Protein AF-A0A948KSV1-F1 (afdb_monomer_lite)

Radius of gyration: 18.58 Å; chains: 1; bounding box: 48×41×48 Å

Sequence (228 aa):
MTFNTKDLIVTFNWDPLLPQAYRRWRHLGHVLPQIAFLHGNVDVSVNMEARQVRFTSDLGPGDGAFQPSRLLYPVAKKDYNSDPFTKGQWDMSLDYMRHSYYVTVYGYSAPRTDVEARQLLLDAWQNNTTRSLAEFDVVDIAPKAAVEASWAEFIVSTHGSVWDSFEHNILKQNPRRSCEAFAFATLQQTPWDEDPFPAAATLDDLDSWIRPLLAEEASGNLAGDPHH

Foldseek 3Di:
DLAAALDEAEDCDQECPVVVVVVVVVVVVDGDYHYFHLQFHQQWWAQVVVRDIDGVVPDDPVPVSTDGDHGFDLDQDTDQPPDPRSVVSLVVLLVCLQAAQEEEAEADQLDPSPVVSSVSSLVSNVNRPNNVRGAYEYADLPDPVSSCVSCVSNGDDPRYYYHPDPCPQQCQFQGNCSSVQSCCVRVVVHHAGGDGQDPDPDPVSNVVSCVQVRVCVVVVHDHSDSPD

pLDDT: mean 88.73, std 8.41, range [56.94, 97.56]

Secondary structure (DSSP, 8-state):
----TT-EEEE---SSHHHHHHHHHHHTT----EEEETT--TTEEEETTTTEEEEGGG--TT-TT-EEPPP----SS--TTSSHHHHHHHHHHHHHHTT-SEEEEES----TT-HHHHHHHHHHHHT-TTTTT-EEEEE-SS-HHHHHHHHTTT-BTTBEEEESSGGGSHHHHSTTTHHHHHHHHHHSS-PPPP-PPP--SSHHHHHHHHHHHHHHHHTT---S-TT-

Structure (mmCIF, N/CA/C/O backbone):
data_AF-A0A948KSV1-F1
#
_entry.id   AF-A0A948KSV1-F1
#
loop_
_atom_site.group_PDB
_atom_site.id
_atom_site.type_symbol
_atom_site.label_atom_id
_atom_site.label_alt_id
_atom_site.label_comp_id
_atom_site.label_asym_id
_atom_site.label_entity_id
_atom_site.label_seq_id
_atom_site.pdbx_PDB_ins_code
_atom_site.Cartn_x
_atom_site.Cartn_y
_atom_site.Cartn_z
_atom_site.occupancy
_atom_site.B_iso_or_equiv
_atom_site.auth_seq_id
_atom_site.auth_comp_id
_atom_site.auth_asym_id
_atom_site.auth_atom_id
_atom_site.pdbx_PDB_model_num
ATOM 1 N N . MET A 1 1 ? 6.407 9.516 2.982 1.00 59.06 1 MET A N 1
ATOM 2 C CA . MET A 1 1 ? 5.544 8.354 2.707 1.00 59.06 1 MET A CA 1
ATOM 3 C C . MET A 1 1 ? 5.351 7.694 4.049 1.00 59.06 1 MET A C 1
ATOM 5 O O . MET A 1 1 ? 6.339 7.454 4.730 1.00 59.06 1 MET A O 1
ATOM 9 N N . THR A 1 2 ? 4.114 7.522 4.486 1.00 67.75 2 THR A N 1
ATOM 10 C CA . THR A 1 2 ? 3.765 7.238 5.889 1.00 67.75 2 THR A CA 1
ATOM 11 C C . THR A 1 2 ? 3.594 5.756 6.162 1.00 67.75 2 THR A C 1
ATOM 13 O O . THR A 1 2 ? 2.682 5.339 6.856 1.00 67.75 2 THR A O 1
ATOM 16 N N . PHE A 1 3 ? 4.474 4.971 5.564 1.00 83.88 3 PHE A N 1
ATOM 17 C CA . PHE A 1 3 ? 4.547 3.526 5.684 1.00 83.88 3 PHE A CA 1
ATOM 18 C C . PHE A 1 3 ? 6.027 3.154 5.742 1.00 83.88 3 PHE A C 1
ATOM 20 O O . PHE A 1 3 ? 6.870 3.908 5.238 1.00 83.88 3 PHE A O 1
ATOM 27 N N . ASN A 1 4 ? 6.350 2.016 6.334 1.00 83.31 4 ASN A N 1
ATOM 28 C CA . ASN A 1 4 ? 7.716 1.524 6.484 1.00 83.31 4 ASN A CA 1
ATOM 29 C C . ASN A 1 4 ? 7.878 0.138 5.827 1.00 83.31 4 ASN A C 1
ATOM 31 O O . ASN A 1 4 ? 7.006 -0.329 5.101 1.00 83.31 4 ASN A O 1
ATOM 35 N N . THR A 1 5 ? 9.021 -0.516 6.031 1.00 87.69 5 THR A N 1
ATOM 36 C CA . THR A 1 5 ? 9.400 -1.749 5.315 1.00 87.69 5 THR A CA 1
ATOM 37 C C . THR A 1 5 ? 8.547 -2.978 5.620 1.00 87.69 5 THR A C 1
ATOM 39 O O . THR A 1 5 ? 8.579 -3.919 4.824 1.00 87.69 5 THR A O 1
ATOM 42 N N . LYS A 1 6 ? 7.800 -3.005 6.733 1.00 89.75 6 LYS A N 1
ATOM 43 C CA . LYS A 1 6 ? 6.842 -4.093 7.018 1.00 89.75 6 LYS A CA 1
ATOM 44 C C . LYS A 1 6 ? 5.507 -3.905 6.294 1.00 89.75 6 LYS A C 1
ATOM 46 O O . LYS A 1 6 ? 4.704 -4.829 6.300 1.00 89.75 6 LYS A O 1
ATOM 51 N N . ASP A 1 7 ? 5.274 -2.751 5.673 1.00 93.44 7 ASP A N 1
ATOM 52 C CA . ASP A 1 7 ? 4.021 -2.443 4.995 1.00 93.44 7 ASP A CA 1
ATOM 53 C C . ASP A 1 7 ? 4.116 -2.732 3.488 1.00 93.44 7 ASP A C 1
ATOM 55 O O . ASP A 1 7 ? 5.184 -2.643 2.867 1.00 93.44 7 ASP A O 1
ATOM 59 N N . LEU A 1 8 ? 2.966 -3.037 2.883 1.00 96.25 8 LEU A N 1
ATOM 60 C CA . LEU A 1 8 ? 2.813 -3.218 1.443 1.00 96.25 8 LEU A CA 1
ATOM 61 C C . LEU A 1 8 ? 1.697 -2.320 0.917 1.00 96.25 8 LEU A C 1
ATOM 63 O O . LEU A 1 8 ? 0.571 -2.363 1.405 1.00 96.25 8 LEU A O 1
ATOM 67 N N . ILE A 1 9 ? 1.993 -1.568 -0.142 1.00 96.25 9 ILE A N 1
ATOM 68 C CA . ILE A 1 9 ? 0.974 -0.882 -0.935 1.00 96.25 9 ILE A CA 1
ATOM 69 C C . ILE A 1 9 ? 0.681 -1.716 -2.170 1.00 96.25 9 ILE A C 1
ATOM 71 O O . ILE A 1 9 ? 1.565 -1.986 -2.979 1.00 96.25 9 ILE A O 1
ATOM 75 N N . VAL A 1 10 ? -0.578 -2.089 -2.344 1.00 95.81 10 VAL A N 1
ATOM 76 C CA . VAL A 1 10 ? -1.043 -2.839 -3.508 1.00 95.81 10 VAL A CA 1
ATOM 77 C C . VAL A 1 10 ? -1.848 -1.905 -4.396 1.00 95.81 10 VAL A C 1
ATOM 79 O O . VAL A 1 10 ? -2.764 -1.236 -3.922 1.00 95.81 10 VAL A O 1
ATOM 82 N N . THR A 1 11 ? -1.516 -1.842 -5.684 1.00 94.88 11 THR A N 1
ATOM 83 C CA . THR A 1 11 ? -2.224 -0.983 -6.633 1.00 94.88 11 THR A CA 1
ATOM 84 C C . THR A 1 11 ? -2.639 -1.726 -7.895 1.00 94.88 11 THR A C 1
ATOM 86 O O . THR A 1 11 ? -1.880 -2.499 -8.485 1.00 94.88 11 THR A O 1
ATOM 89 N N . PHE A 1 12 ? -3.865 -1.444 -8.328 1.00 91.62 12 PHE A N 1
ATOM 90 C CA . PHE A 1 12 ? -4.386 -1.812 -9.642 1.00 91.62 12 PHE A CA 1
ATOM 91 C C . PHE A 1 12 ? -4.157 -0.707 -10.686 1.00 91.62 12 PHE A C 1
ATOM 93 O O . PHE A 1 12 ? -4.475 -0.903 -11.862 1.00 91.62 12 PHE A O 1
ATOM 100 N N . ASN A 1 13 ? -3.623 0.446 -10.271 1.00 92.12 13 ASN A N 1
ATOM 101 C CA . ASN A 1 13 ? -3.406 1.588 -11.142 1.00 92.12 13 ASN A CA 1
ATOM 102 C C . ASN A 1 13 ? -2.111 1.434 -11.943 1.00 92.12 13 ASN A C 1
ATOM 104 O O . ASN A 1 13 ? -1.009 1.303 -11.409 1.00 92.12 13 ASN A O 1
ATOM 108 N N . TRP A 1 14 ? -2.275 1.523 -13.255 1.00 93.06 14 TRP A N 1
ATOM 109 C CA . TRP A 1 14 ? -1.208 1.586 -14.240 1.00 93.06 14 TRP A CA 1
ATOM 110 C C . TRP A 1 14 ? -0.483 2.938 -14.318 1.00 93.06 14 TRP A C 1
ATOM 112 O O . TRP A 1 14 ? 0.629 2.976 -14.839 1.00 93.06 14 TRP A O 1
ATOM 122 N N . ASP A 1 15 ? -1.080 4.034 -13.837 1.00 94.94 15 ASP A N 1
ATOM 123 C CA . ASP A 1 15 ? -0.507 5.383 -13.931 1.00 94.94 15 ASP A CA 1
ATOM 124 C C . ASP A 1 15 ? 0.735 5.571 -13.029 1.00 94.94 15 ASP A C 1
ATOM 126 O O . ASP A 1 15 ? 0.919 4.842 -12.051 1.00 94.94 15 ASP A O 1
ATOM 130 N N . PRO A 1 16 ? 1.614 6.547 -13.321 1.00 95.81 16 PRO A N 1
ATOM 131 C CA . PRO A 1 16 ? 2.899 6.662 -12.642 1.00 95.81 16 PRO A CA 1
ATOM 132 C C . PRO A 1 16 ? 2.844 7.484 -11.344 1.00 95.81 16 PRO A C 1
ATOM 134 O O . PRO A 1 16 ? 3.899 7.781 -10.785 1.00 95.81 16 PRO A O 1
ATOM 137 N N . LEU A 1 17 ? 1.669 7.882 -10.838 1.00 96.00 17 LEU A N 1
ATOM 138 C CA . LEU A 1 17 ? 1.589 8.807 -9.698 1.00 96.00 17 LEU A CA 1
ATOM 139 C C . LEU A 1 17 ? 2.198 8.211 -8.423 1.00 96.00 17 LEU A C 1
ATOM 141 O O . LEU A 1 17 ? 2.961 8.888 -7.728 1.00 96.00 17 LEU A O 1
ATOM 145 N N . LEU A 1 18 ? 1.913 6.936 -8.139 1.00 95.44 18 LEU A N 1
ATOM 146 C CA . LEU A 1 18 ? 2.492 6.232 -6.993 1.00 95.44 18 LEU A CA 1
ATOM 147 C C . LEU A 1 18 ? 4.018 6.043 -7.139 1.00 95.44 18 LEU A C 1
ATOM 149 O O . LEU A 1 18 ? 4.728 6.448 -6.215 1.00 95.44 18 LEU A O 1
ATOM 153 N N . PRO A 1 19 ? 4.560 5.530 -8.267 1.00 95.75 19 PRO A N 1
ATOM 154 C CA . PRO A 1 19 ? 6.004 5.527 -8.525 1.00 95.75 19 PRO A CA 1
ATOM 155 C C . PRO A 1 19 ? 6.666 6.896 -8.349 1.00 95.75 19 PRO A C 1
ATOM 157 O O . PRO A 1 19 ? 7.679 7.016 -7.664 1.00 95.75 19 PRO A O 1
ATOM 160 N N . GLN A 1 20 ? 6.077 7.962 -8.895 1.00 95.00 20 GLN A N 1
ATOM 161 C CA . GLN A 1 20 ? 6.624 9.316 -8.781 1.00 95.00 20 GLN A CA 1
ATOM 162 C C . GLN A 1 20 ? 6.628 9.820 -7.335 1.00 95.00 20 GLN A C 1
ATOM 164 O O . GLN A 1 20 ? 7.601 10.435 -6.892 1.00 95.00 20 GLN A O 1
ATOM 169 N N . ALA A 1 21 ? 5.560 9.571 -6.573 1.00 92.88 21 ALA A N 1
ATOM 170 C CA . ALA A 1 21 ? 5.527 9.875 -5.147 1.00 92.88 21 ALA A CA 1
ATOM 171 C C . ALA A 1 21 ? 6.609 9.089 -4.395 1.00 92.88 21 ALA A C 1
ATOM 173 O O . ALA A 1 21 ? 7.400 9.689 -3.668 1.00 92.88 21 ALA A O 1
ATOM 174 N N . TYR A 1 22 ? 6.699 7.782 -4.629 1.00 94.00 22 TYR A N 1
ATOM 175 C CA . TYR A 1 22 ? 7.701 6.914 -4.019 1.00 94.00 22 TYR A CA 1
ATOM 176 C C . TYR A 1 22 ? 9.127 7.402 -4.296 1.00 94.00 22 TYR A C 1
ATOM 178 O O . TYR A 1 22 ? 9.926 7.538 -3.373 1.00 94.00 22 TYR A O 1
ATOM 186 N N . ARG A 1 23 ? 9.444 7.741 -5.552 1.00 92.62 23 ARG A N 1
ATOM 187 C CA . ARG A 1 23 ? 10.765 8.250 -5.950 1.00 92.62 23 ARG A CA 1
ATOM 188 C C . ARG A 1 23 ? 11.130 9.537 -5.222 1.00 92.62 23 ARG A C 1
ATOM 190 O O . ARG A 1 23 ? 12.238 9.620 -4.699 1.00 92.62 23 ARG A O 1
ATOM 197 N N . ARG A 1 24 ? 10.208 10.506 -5.133 1.00 91.12 24 ARG A N 1
ATOM 198 C CA . ARG A 1 24 ? 10.431 11.763 -4.389 1.00 91.12 24 ARG A CA 1
ATOM 199 C C . ARG A 1 24 ? 10.841 11.491 -2.945 1.00 91.12 24 ARG A C 1
ATOM 201 O O . ARG A 1 24 ? 11.842 12.027 -2.487 1.00 91.12 24 ARG A O 1
ATOM 208 N N . TRP A 1 25 ? 10.122 10.601 -2.265 1.00 90.94 25 TRP A N 1
ATOM 209 C CA . TRP A 1 25 ? 10.449 10.215 -0.893 1.00 90.94 25 TRP A CA 1
ATOM 210 C C . TRP A 1 25 ? 11.749 9.404 -0.796 1.00 90.94 25 TRP A C 1
ATOM 212 O O . TRP A 1 25 ? 12.532 9.610 0.126 1.00 90.94 25 TRP A O 1
ATOM 222 N N . ARG A 1 26 ? 12.044 8.536 -1.768 1.00 90.19 26 ARG A N 1
ATOM 223 C CA . ARG A 1 26 ? 13.289 7.750 -1.795 1.00 90.19 26 ARG A CA 1
ATOM 224 C C . ARG A 1 26 ? 14.521 8.648 -1.912 1.00 90.19 26 ARG A C 1
ATOM 226 O O . ARG A 1 26 ? 15.535 8.371 -1.281 1.00 90.19 26 ARG A O 1
ATOM 233 N N . HIS A 1 27 ? 14.442 9.727 -2.692 1.00 88.69 27 HIS A N 1
ATOM 234 C CA . HIS A 1 27 ? 15.543 10.685 -2.847 1.00 88.69 27 HIS A CA 1
ATOM 235 C C . HIS A 1 27 ? 15.901 11.429 -1.554 1.00 88.69 27 HIS A C 1
ATOM 237 O O . HIS A 1 27 ? 17.041 11.860 -1.411 1.00 88.69 27 HIS A O 1
ATOM 243 N N . LEU A 1 28 ? 14.970 11.529 -0.606 1.00 87.81 28 LEU A N 1
ATOM 244 C CA . LEU A 1 28 ? 15.202 12.121 0.714 1.00 87.81 28 LEU A CA 1
ATOM 245 C C . LEU A 1 28 ? 15.795 11.118 1.730 1.00 87.81 28 LEU A C 1
ATOM 247 O O . LEU A 1 28 ? 16.012 11.473 2.886 1.00 87.81 28 LEU A O 1
ATOM 251 N N . GLY A 1 29 ? 16.082 9.877 1.310 1.00 85.00 29 GLY A N 1
ATOM 252 C CA . GLY A 1 29 ? 16.726 8.853 2.144 1.00 85.00 29 GLY A CA 1
ATOM 253 C C . GLY A 1 29 ? 15.777 8.084 3.067 1.00 85.00 29 GLY A C 1
ATOM 254 O O . GLY A 1 29 ? 16.232 7.438 4.007 1.00 85.00 29 GLY A O 1
ATOM 255 N N . HIS A 1 30 ? 14.467 8.149 2.816 1.00 85.00 30 HIS A N 1
ATOM 256 C CA . HIS A 1 30 ? 13.463 7.497 3.658 1.00 85.00 30 HIS A CA 1
ATOM 257 C C . HIS A 1 30 ? 13.426 5.981 3.496 1.00 85.00 30 HIS A C 1
ATOM 259 O O . HIS A 1 30 ? 13.611 5.446 2.401 1.00 85.00 30 HIS A O 1
ATOM 265 N N . VAL A 1 31 ? 13.079 5.301 4.589 1.00 85.75 31 VAL A N 1
ATOM 266 C CA . VAL A 1 31 ? 12.694 3.888 4.583 1.00 85.75 31 VAL A CA 1
ATOM 267 C C . VAL A 1 31 ? 11.228 3.788 4.160 1.00 85.75 31 VAL A C 1
ATOM 269 O O . VAL A 1 31 ? 10.345 4.336 4.827 1.00 85.75 31 VAL A O 1
ATOM 272 N N . LEU A 1 32 ? 10.985 3.108 3.041 1.00 91.00 32 LEU A N 1
ATOM 273 C CA . LEU A 1 32 ? 9.707 3.079 2.329 1.00 91.00 32 LEU A CA 1
ATOM 274 C C . LEU A 1 32 ? 9.091 1.669 2.309 1.00 91.00 32 LEU A C 1
ATOM 276 O O . LEU A 1 32 ? 9.828 0.691 2.462 1.00 91.00 32 LEU A O 1
ATOM 280 N N . PRO A 1 33 ? 7.765 1.558 2.108 1.00 93.56 33 PRO A N 1
ATOM 281 C CA . PRO A 1 33 ? 7.087 0.274 1.976 1.00 93.56 33 PRO A CA 1
ATOM 282 C C . PRO A 1 33 ? 7.442 -0.444 0.682 1.00 93.56 33 PRO A C 1
ATOM 284 O O . PRO A 1 33 ? 7.960 0.144 -0.267 1.00 93.56 33 PRO A O 1
ATOM 287 N N . GLN A 1 34 ? 7.078 -1.718 0.609 1.00 94.44 34 GLN A N 1
ATOM 288 C CA . GLN A 1 34 ? 7.032 -2.406 -0.676 1.00 94.44 34 GLN A CA 1
ATOM 289 C C . GLN A 1 34 ? 5.817 -1.925 -1.486 1.00 94.44 34 GLN A C 1
ATOM 291 O O . GLN A 1 34 ? 4.819 -1.463 -0.926 1.00 94.44 34 GLN A O 1
ATOM 296 N N . ILE A 1 35 ? 5.887 -2.033 -2.817 1.00 96.31 35 ILE A N 1
ATOM 297 C CA . ILE A 1 35 ? 4.753 -1.751 -3.708 1.00 96.31 35 ILE A CA 1
ATOM 298 C C . ILE A 1 35 ? 4.520 -2.950 -4.628 1.00 96.31 35 ILE A C 1
ATOM 300 O O . ILE A 1 35 ? 5.457 -3.408 -5.281 1.00 96.31 35 ILE A O 1
ATOM 304 N N . ALA A 1 36 ? 3.270 -3.410 -4.712 1.00 96.62 36 ALA A N 1
ATOM 305 C CA . ALA A 1 36 ? 2.806 -4.398 -5.680 1.00 96.62 36 ALA A CA 1
ATOM 306 C C . ALA A 1 36 ? 1.983 -3.736 -6.797 1.00 96.62 36 ALA A C 1
ATOM 308 O O . ALA A 1 36 ? 0.961 -3.099 -6.529 1.00 96.62 36 ALA A O 1
ATOM 309 N N . PHE A 1 37 ? 2.380 -3.937 -8.054 1.00 95.81 37 PHE A N 1
ATOM 310 C CA . PHE A 1 37 ? 1.667 -3.446 -9.240 1.00 95.81 37 PHE A CA 1
ATOM 311 C C . PHE A 1 37 ? 0.870 -4.576 -9.904 1.00 95.81 37 PHE A C 1
ATOM 313 O O . PHE A 1 37 ? 1.343 -5.214 -10.847 1.00 95.81 37 PHE A O 1
ATOM 320 N N . LEU A 1 38 ? -0.354 -4.833 -9.433 1.00 92.75 38 LEU A N 1
ATOM 321 C CA . LEU A 1 38 ? -1.148 -6.008 -9.833 1.00 92.75 38 LEU A CA 1
ATOM 322 C C . LEU A 1 38 ? -1.546 -6.033 -11.314 1.00 92.75 38 LEU A C 1
ATOM 324 O O . LEU A 1 38 ? -1.791 -7.104 -11.869 1.00 92.75 38 LEU A O 1
ATOM 328 N N . HIS A 1 39 ? -1.598 -4.864 -11.954 1.00 91.38 39 HIS A N 1
ATOM 329 C CA . HIS A 1 39 ? -1.845 -4.712 -13.391 1.00 91.38 39 HIS A CA 1
ATOM 330 C C . HIS A 1 39 ? -0.610 -4.244 -14.175 1.00 91.38 39 HIS A C 1
ATOM 332 O O . HIS A 1 39 ? -0.743 -3.843 -15.332 1.00 91.38 39 HIS A O 1
ATOM 338 N N . GLY A 1 40 ? 0.575 -4.270 -13.563 1.00 93.25 40 GLY A N 1
ATOM 339 C CA . GLY A 1 40 ? 1.748 -3.569 -14.078 1.00 93.25 40 GLY A CA 1
ATOM 340 C C . GLY A 1 40 ? 1.633 -2.053 -13.929 1.00 93.25 40 GLY A C 1
ATOM 341 O O . GLY A 1 40 ? 0.674 -1.529 -13.356 1.00 93.25 40 GLY A O 1
ATOM 342 N N . ASN A 1 41 ? 2.645 -1.335 -14.411 1.00 96.25 41 ASN A N 1
ATOM 343 C CA . ASN A 1 41 ? 2.694 0.119 -14.310 1.00 96.25 41 ASN A CA 1
ATOM 344 C C . ASN A 1 41 ? 3.542 0.733 -15.429 1.00 96.25 41 ASN A C 1
ATOM 346 O O . ASN A 1 41 ? 4.558 0.162 -15.832 1.00 96.25 41 ASN A O 1
ATOM 350 N N . VAL A 1 42 ? 3.130 1.904 -15.921 1.00 96.38 42 VAL A N 1
ATOM 351 C CA . VAL A 1 42 ? 3.802 2.587 -17.039 1.00 96.38 42 VAL A CA 1
ATOM 352 C C . VAL A 1 42 ? 5.206 3.091 -16.700 1.00 96.38 42 VAL A C 1
ATOM 354 O O . VAL A 1 42 ? 5.987 3.331 -17.614 1.00 96.38 42 VAL A O 1
ATOM 357 N N . ASP A 1 43 ? 5.532 3.252 -15.415 1.00 97.25 43 ASP A N 1
ATOM 358 C CA . ASP A 1 43 ? 6.861 3.654 -14.940 1.00 97.25 43 ASP A CA 1
ATOM 359 C C . ASP A 1 43 ? 7.616 2.494 -14.278 1.00 97.25 43 ASP A C 1
ATOM 361 O O . ASP A 1 43 ? 8.505 2.719 -13.463 1.00 97.25 43 ASP A O 1
ATOM 365 N N . VAL A 1 44 ? 7.270 1.241 -14.586 1.00 97.31 44 VAL A N 1
ATOM 366 C CA . VAL A 1 44 ? 7.988 0.061 -14.088 1.00 97.31 44 VAL A CA 1
ATOM 367 C C . VAL A 1 44 ? 8.583 -0.717 -15.250 1.00 97.31 44 VAL A C 1
ATOM 369 O O . VAL A 1 44 ? 7.885 -1.081 -16.198 1.00 97.31 44 VAL A O 1
ATOM 372 N N . SER A 1 45 ? 9.870 -1.034 -15.128 1.00 96.94 45 SER A N 1
ATOM 373 C CA . SER A 1 45 ? 10.617 -1.881 -16.050 1.00 96.94 45 SER A CA 1
ATOM 374 C C . SER A 1 45 ? 11.248 -3.066 -15.325 1.00 96.94 45 SER A C 1
ATOM 376 O O . SER A 1 45 ? 11.656 -2.984 -14.164 1.00 96.94 45 SER A O 1
ATOM 378 N N . VAL A 1 46 ? 11.368 -4.176 -16.043 1.00 96.62 46 VAL A N 1
ATOM 379 C CA . VAL A 1 46 ? 11.804 -5.472 -15.534 1.00 96.62 46 VAL A CA 1
ATOM 380 C C . VAL A 1 46 ? 12.954 -6.011 -16.372 1.00 96.62 46 VAL A C 1
ATOM 382 O O . VAL A 1 46 ? 12.931 -5.959 -17.600 1.00 96.62 46 VAL A O 1
ATOM 385 N N . ASN A 1 47 ? 13.964 -6.552 -15.704 1.00 95.38 47 ASN A N 1
ATOM 386 C CA . ASN A 1 47 ? 14.970 -7.405 -16.316 1.00 95.38 47 ASN A CA 1
ATOM 387 C C . ASN A 1 47 ? 14.738 -8.823 -15.789 1.00 95.38 47 ASN A C 1
ATOM 389 O O . ASN A 1 47 ? 15.043 -9.124 -14.634 1.00 95.38 47 ASN A O 1
ATOM 393 N N . MET A 1 48 ? 14.158 -9.678 -16.631 1.00 91.25 48 MET A N 1
ATOM 394 C CA . MET A 1 48 ? 13.764 -11.036 -16.247 1.00 91.25 48 MET A CA 1
ATOM 395 C C . MET A 1 48 ? 14.968 -11.960 -16.024 1.00 91.25 48 MET A C 1
ATOM 397 O O . MET A 1 48 ? 14.916 -12.814 -15.142 1.00 91.25 48 MET A O 1
ATOM 401 N N . GLU A 1 49 ? 16.060 -11.768 -16.771 1.00 91.62 49 GLU A N 1
ATOM 402 C CA . GLU A 1 49 ? 17.288 -12.561 -16.625 1.00 91.62 49 GLU A CA 1
ATOM 403 C C . GLU A 1 49 ? 17.960 -12.284 -15.277 1.00 91.62 49 GLU A C 1
ATOM 405 O O . GLU A 1 49 ? 18.295 -1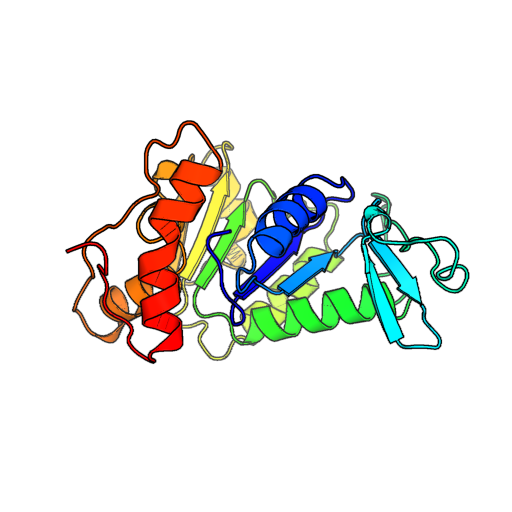3.210 -14.539 1.00 91.62 49 GLU A O 1
ATOM 410 N N . ALA A 1 50 ? 18.086 -11.004 -14.921 1.00 92.94 50 ALA A N 1
ATOM 411 C CA . ALA A 1 50 ? 18.667 -10.571 -13.652 1.00 92.94 50 ALA A CA 1
ATOM 412 C C . ALA A 1 50 ? 17.671 -10.605 -12.477 1.00 92.94 50 ALA A C 1
ATOM 414 O O . ALA A 1 50 ? 18.073 -10.378 -11.337 1.00 92.94 50 ALA A O 1
ATOM 415 N N . ARG A 1 51 ? 16.381 -10.868 -12.740 1.00 91.25 51 ARG A N 1
ATOM 416 C CA . ARG A 1 51 ? 15.270 -10.793 -11.769 1.00 91.25 51 ARG A CA 1
ATOM 417 C C . ARG A 1 51 ? 15.207 -9.448 -11.039 1.00 91.25 51 ARG A C 1
ATOM 419 O O . ARG A 1 51 ? 15.024 -9.390 -9.826 1.00 91.25 51 ARG A O 1
ATOM 426 N N . GLN A 1 52 ? 15.377 -8.361 -11.785 1.00 93.50 52 GLN A N 1
ATOM 427 C CA . GLN A 1 52 ? 15.385 -7.000 -11.251 1.00 93.50 52 GLN A CA 1
ATOM 428 C C . GLN A 1 52 ? 14.152 -6.222 -11.702 1.00 93.50 52 GLN A C 1
ATOM 430 O O . GLN A 1 52 ? 13.733 -6.313 -12.855 1.00 93.50 52 GLN A O 1
ATOM 435 N N . VAL A 1 53 ? 13.622 -5.403 -10.795 1.00 94.25 53 VAL A N 1
ATOM 436 C CA . VAL A 1 53 ? 12.541 -4.449 -11.056 1.00 94.25 53 VAL A CA 1
ATOM 437 C C . VAL A 1 53 ? 13.065 -3.054 -10.741 1.00 94.25 53 VAL A C 1
ATOM 439 O O . VAL A 1 53 ? 13.663 -2.838 -9.686 1.00 94.25 53 VAL A O 1
ATOM 442 N N . ARG A 1 54 ? 12.871 -2.108 -11.657 1.00 95.06 54 ARG A N 1
ATOM 443 C CA . ARG A 1 54 ? 13.267 -0.704 -11.489 1.00 95.06 54 ARG A CA 1
ATOM 444 C C . ARG A 1 54 ? 12.188 0.210 -12.037 1.00 95.06 54 ARG A C 1
ATOM 446 O O . ARG A 1 54 ? 11.421 -0.190 -12.910 1.00 95.06 54 ARG A O 1
ATOM 453 N N . PHE A 1 55 ? 12.161 1.452 -11.562 1.00 96.44 55 PHE A N 1
ATOM 454 C CA . PHE A 1 55 ? 11.344 2.455 -12.226 1.00 96.44 55 PHE A CA 1
ATOM 455 C C . PHE A 1 55 ? 11.957 2.811 -13.575 1.00 96.44 55 PHE A C 1
ATOM 457 O O . PHE A 1 55 ? 13.172 2.995 -13.676 1.00 96.44 55 PHE A O 1
ATOM 464 N N . THR A 1 56 ? 11.122 2.914 -14.603 1.00 96.00 56 THR A N 1
ATOM 465 C CA . THR A 1 56 ? 11.543 3.275 -15.961 1.00 96.00 56 THR A CA 1
ATOM 466 C C . THR A 1 56 ? 12.241 4.632 -15.958 1.00 96.00 56 THR A C 1
ATOM 468 O O . THR A 1 56 ? 13.281 4.810 -16.585 1.00 96.00 56 THR A O 1
ATOM 471 N N . SER A 1 57 ? 11.724 5.563 -15.165 1.00 94.44 57 SER A N 1
ATOM 472 C CA . SER A 1 57 ? 12.265 6.902 -14.956 1.00 94.44 57 SER A CA 1
ATOM 473 C C . SER A 1 57 ? 13.610 6.960 -14.215 1.00 94.44 57 SER A C 1
ATOM 475 O O . SER A 1 57 ? 14.199 8.039 -14.133 1.00 94.44 57 SER A O 1
ATOM 477 N N . ASP A 1 58 ? 14.111 5.837 -13.687 1.00 94.50 58 ASP A N 1
ATOM 478 C CA . ASP A 1 58 ? 15.462 5.715 -13.118 1.00 94.50 58 ASP A CA 1
ATOM 479 C C . ASP A 1 58 ? 16.476 5.092 -14.090 1.00 94.50 58 ASP A C 1
ATOM 481 O O . ASP A 1 58 ? 17.648 4.957 -13.730 1.00 94.50 58 ASP A O 1
ATOM 485 N N . LEU A 1 59 ? 16.045 4.634 -15.267 1.00 95.31 59 LEU A N 1
ATOM 486 C CA . LEU A 1 59 ? 16.922 3.941 -16.207 1.00 95.31 59 LEU A CA 1
ATOM 487 C C . LEU A 1 59 ? 17.816 4.925 -16.973 1.00 95.31 59 LEU A C 1
ATOM 489 O O . LEU A 1 59 ? 17.391 6.017 -17.349 1.00 95.31 59 LEU A O 1
ATOM 493 N N . GLY A 1 60 ? 19.059 4.519 -17.228 1.00 94.44 60 GLY A N 1
ATOM 494 C CA . GLY A 1 60 ? 20.046 5.280 -17.994 1.00 94.44 60 GLY A CA 1
ATOM 495 C C . GLY A 1 60 ? 20.581 4.531 -19.223 1.00 94.44 60 GLY A C 1
ATOM 496 O O . GLY A 1 60 ? 20.134 3.427 -19.532 1.00 94.44 60 GLY A O 1
ATOM 497 N N . PRO A 1 61 ? 21.593 5.088 -19.918 1.00 92.12 61 PRO A N 1
ATOM 498 C CA . PRO A 1 61 ? 22.153 4.510 -21.148 1.00 92.12 61 PRO A CA 1
ATOM 499 C C . PRO A 1 61 ? 22.683 3.066 -21.037 1.00 92.12 61 PRO A C 1
ATOM 501 O O . PRO A 1 61 ? 22.836 2.400 -22.056 1.00 92.12 61 PRO A O 1
ATOM 504 N N . GLY A 1 62 ? 22.966 2.573 -19.825 1.00 92.56 62 GLY A N 1
ATOM 505 C CA . GLY A 1 62 ? 23.433 1.202 -19.574 1.00 92.56 62 GLY A CA 1
ATOM 506 C C . GLY A 1 62 ? 22.327 0.176 -19.305 1.00 92.56 62 GLY A C 1
ATOM 507 O O . GLY A 1 62 ? 22.620 -1.008 -19.171 1.00 92.56 62 GLY A O 1
ATOM 508 N N . ASP A 1 63 ? 21.065 0.597 -19.235 1.00 95.19 63 ASP A N 1
ATOM 509 C CA . ASP A 1 63 ? 19.957 -0.232 -18.749 1.00 95.19 63 ASP A CA 1
ATOM 510 C C . ASP A 1 63 ? 19.157 -0.921 -19.873 1.00 95.19 63 ASP A C 1
ATOM 512 O O . ASP A 1 63 ? 18.001 -1.292 -19.687 1.00 95.19 63 ASP A O 1
ATOM 516 N N . GLY A 1 64 ? 19.764 -1.140 -21.046 1.00 92.75 64 GLY A N 1
ATOM 517 C CA . GLY A 1 64 ? 19.081 -1.690 -22.230 1.00 92.75 64 GLY A CA 1
ATOM 518 C C . GLY A 1 64 ? 18.485 -3.100 -22.066 1.00 92.75 64 GLY A C 1
ATOM 519 O O . GLY A 1 64 ? 17.660 -3.512 -22.877 1.00 92.75 64 GLY A O 1
ATOM 520 N N . ALA A 1 65 ? 18.871 -3.832 -21.016 1.00 95.31 65 ALA A N 1
ATOM 521 C CA . ALA A 1 65 ? 18.300 -5.137 -20.675 1.00 95.31 65 ALA A CA 1
ATOM 522 C C . ALA A 1 65 ? 16.938 -5.047 -19.953 1.00 95.31 65 ALA A C 1
ATOM 524 O O . ALA A 1 65 ? 16.241 -6.053 -19.828 1.00 95.31 65 ALA A O 1
ATOM 525 N N . PHE A 1 66 ? 16.546 -3.863 -19.470 1.00 97.56 66 PHE A N 1
ATOM 526 C CA . PHE A 1 66 ? 15.242 -3.647 -18.846 1.00 97.56 66 PHE A CA 1
ATOM 527 C C . PHE A 1 66 ? 14.171 -3.402 -19.910 1.00 97.56 66 PHE A C 1
ATOM 529 O O . PHE A 1 66 ? 14.317 -2.542 -20.775 1.00 97.56 66 PHE A O 1
ATOM 536 N N . GLN A 1 67 ? 13.063 -4.131 -19.813 1.00 96.12 67 GLN A N 1
ATOM 537 C CA . GLN A 1 67 ? 11.889 -3.970 -20.669 1.00 96.12 67 GLN A CA 1
ATOM 538 C C . GLN A 1 67 ? 10.722 -3.409 -19.850 1.00 96.12 67 GLN A C 1
ATOM 540 O O . GLN A 1 67 ? 10.622 -3.733 -18.667 1.00 96.12 67 GLN A O 1
ATOM 545 N N . PRO A 1 68 ? 9.836 -2.579 -20.424 1.00 95.56 68 PRO A N 1
ATOM 546 C CA . PRO A 1 68 ? 8.635 -2.127 -19.726 1.00 95.56 68 PRO A CA 1
ATOM 547 C C . PRO A 1 68 ? 7.817 -3.304 -19.185 1.00 95.56 68 PRO A C 1
ATOM 549 O O . PRO A 1 68 ? 7.691 -4.339 -19.845 1.00 95.56 68 PRO A O 1
ATOM 552 N N . SER A 1 69 ? 7.259 -3.150 -17.984 1.00 94.31 69 SER A N 1
ATOM 553 C CA . SER A 1 69 ? 6.366 -4.153 -17.408 1.00 94.31 69 SER A CA 1
ATOM 554 C C . SER A 1 69 ? 5.121 -4.332 -18.274 1.00 94.31 69 SER A C 1
ATOM 556 O O . SER A 1 69 ? 4.638 -3.397 -18.922 1.00 94.31 69 SER A O 1
ATOM 558 N N . ARG A 1 70 ? 4.586 -5.553 -18.297 1.00 91.50 70 ARG A N 1
ATOM 559 C CA . ARG A 1 70 ? 3.337 -5.830 -18.999 1.00 91.50 70 ARG A CA 1
ATOM 560 C C . ARG A 1 70 ? 2.182 -5.127 -18.292 1.00 91.50 70 ARG A C 1
ATOM 562 O O . ARG A 1 70 ? 2.024 -5.250 -17.083 1.00 91.50 70 ARG A O 1
ATOM 569 N N . LEU A 1 71 ? 1.335 -4.462 -19.075 1.00 91.38 71 LEU A N 1
ATOM 570 C CA . LEU A 1 71 ? 0.103 -3.852 -18.587 1.00 91.38 71 LEU A CA 1
ATOM 571 C C . LEU A 1 71 ? -1.078 -4.807 -18.787 1.00 91.38 71 LEU A C 1
ATOM 573 O O . LEU A 1 71 ? -1.330 -5.277 -19.903 1.00 91.38 71 LEU A O 1
ATOM 577 N N . LEU A 1 72 ? -1.814 -5.090 -17.713 1.00 86.44 72 LEU A N 1
ATOM 578 C CA . LEU A 1 72 ? -3.056 -5.859 -17.769 1.00 86.44 72 LEU A CA 1
ATOM 579 C C . LEU A 1 72 ? -4.241 -4.917 -17.978 1.00 86.44 72 LEU A C 1
ATOM 581 O O . LEU A 1 72 ? -4.740 -4.284 -17.050 1.00 86.44 72 LEU A O 1
ATOM 585 N N . TYR A 1 73 ? -4.707 -4.845 -19.222 1.00 78.50 73 TYR A N 1
ATOM 586 C CA . TYR A 1 73 ? -5.888 -4.068 -19.582 1.00 78.50 73 TYR A CA 1
ATOM 587 C C . TYR A 1 73 ? -7.177 -4.679 -19.003 1.00 78.50 73 TYR A C 1
ATOM 589 O O . TYR A 1 73 ? -7.236 -5.888 -18.755 1.00 78.50 73 TYR A O 1
ATOM 597 N N . PRO A 1 74 ? -8.236 -3.872 -18.807 1.00 67.56 74 PRO A N 1
ATOM 598 C CA . PRO A 1 74 ? -9.539 -4.350 -18.353 1.00 67.56 74 PRO A CA 1
ATOM 599 C C . PRO A 1 74 ? -10.227 -5.184 -19.447 1.00 67.56 74 PRO A C 1
ATOM 601 O O . PRO A 1 74 ? -11.063 -4.698 -20.202 1.00 67.56 74 PRO A O 1
ATOM 604 N N . VAL A 1 75 ? -9.852 -6.459 -19.538 1.00 68.94 75 VAL A N 1
ATOM 605 C CA . VAL A 1 75 ? -10.501 -7.488 -20.360 1.00 68.94 75 VAL A CA 1
ATOM 606 C C . VAL A 1 75 ? -11.276 -8.458 -19.465 1.00 68.94 75 VAL A C 1
ATOM 608 O O . VAL A 1 75 ? -10.968 -8.589 -18.284 1.00 68.94 75 VAL A O 1
ATOM 611 N N . ALA A 1 76 ? -12.278 -9.146 -20.022 1.00 62.47 76 ALA A N 1
ATOM 612 C CA . ALA A 1 76 ? -13.206 -9.986 -19.253 1.00 62.47 76 ALA A CA 1
ATOM 613 C C . ALA A 1 76 ? -12.546 -11.171 -18.520 1.00 62.47 76 ALA A C 1
ATOM 615 O O . ALA A 1 76 ? -13.088 -11.651 -17.530 1.00 62.47 76 ALA A O 1
ATOM 616 N N . LYS A 1 77 ? -11.395 -11.653 -19.003 1.00 70.62 77 LYS A N 1
ATOM 617 C CA . LYS A 1 77 ? -10.596 -12.689 -18.343 1.00 70.62 77 LYS A CA 1
ATOM 618 C C . LYS A 1 77 ? -9.134 -12.269 -18.363 1.00 70.62 77 LYS A C 1
ATOM 620 O O . LYS A 1 77 ? -8.540 -12.170 -19.438 1.00 70.62 77 LYS A O 1
ATOM 625 N N . LYS A 1 78 ? -8.582 -11.989 -17.189 1.00 74.12 78 LYS A N 1
ATOM 626 C CA . LYS A 1 78 ? -7.177 -11.620 -17.010 1.00 74.12 78 LYS A CA 1
ATOM 627 C C . LYS A 1 78 ? -6.399 -12.867 -16.613 1.00 74.12 78 LYS A C 1
ATOM 629 O O . LYS A 1 78 ? -6.916 -13.709 -15.901 1.00 74.12 78 LYS A O 1
ATOM 634 N N . ASP A 1 79 ? -5.174 -12.992 -17.106 1.00 79.38 79 ASP A N 1
ATOM 635 C CA . ASP A 1 79 ? -4.272 -14.070 -16.702 1.00 79.38 79 ASP A CA 1
ATOM 636 C C . ASP A 1 79 ? -3.137 -13.476 -15.865 1.00 79.38 79 ASP A C 1
ATOM 638 O O . ASP A 1 79 ? -2.162 -12.934 -16.399 1.00 79.38 79 ASP A O 1
ATOM 642 N N . TYR A 1 80 ? -3.283 -13.556 -14.543 1.00 81.00 80 TYR A N 1
ATOM 643 C CA . TYR A 1 80 ? -2.300 -13.050 -13.578 1.00 81.00 80 TYR A CA 1
ATOM 644 C C . TYR A 1 80 ? -1.037 -13.910 -13.482 1.00 81.00 80 TYR A C 1
ATOM 646 O O . TYR A 1 80 ? -0.043 -13.482 -12.903 1.00 81.00 80 TYR A O 1
ATOM 654 N N . ASN A 1 81 ? -1.048 -15.105 -14.073 1.00 81.69 81 ASN A N 1
ATOM 655 C CA . ASN A 1 81 ? 0.102 -16.006 -14.116 1.00 81.69 81 ASN A CA 1
ATOM 656 C C . ASN A 1 81 ? 0.864 -15.909 -15.443 1.00 81.69 81 ASN A C 1
ATOM 658 O O . ASN A 1 81 ? 1.810 -16.662 -15.672 1.00 81.69 81 ASN A O 1
ATOM 662 N N . SER A 1 82 ? 0.448 -14.993 -16.319 1.00 77.44 82 SER A N 1
ATOM 663 C CA . SER A 1 82 ? 0.924 -14.939 -17.697 1.00 77.44 82 SER A CA 1
ATOM 664 C C . SER A 1 82 ? 2.376 -14.488 -17.857 1.00 77.44 82 SER A C 1
ATOM 666 O O . SER A 1 82 ? 2.975 -14.767 -18.896 1.00 77.44 82 SER A O 1
ATOM 668 N N . ASP A 1 83 ? 2.958 -13.819 -16.860 1.00 87.94 83 ASP A N 1
ATOM 669 C CA . ASP A 1 83 ? 4.391 -13.548 -16.820 1.00 87.94 83 ASP A CA 1
ATOM 670 C C . ASP A 1 83 ? 4.957 -13.569 -15.387 1.00 87.94 83 ASP A C 1
ATOM 672 O O . ASP A 1 83 ? 4.218 -13.356 -14.418 1.00 87.94 83 ASP A O 1
ATOM 676 N N . PRO A 1 84 ? 6.272 -13.836 -15.229 1.00 91.44 84 PRO A N 1
ATOM 677 C CA . PRO A 1 84 ? 6.891 -13.979 -13.913 1.00 91.44 84 PRO A CA 1
ATOM 678 C C . PRO A 1 84 ? 6.817 -12.726 -13.037 1.00 91.44 84 PRO A C 1
ATOM 680 O O . PRO A 1 84 ? 6.777 -12.853 -11.814 1.00 91.44 84 PRO A O 1
ATOM 683 N N . PHE A 1 85 ? 6.809 -11.529 -13.634 1.00 93.12 85 PHE A N 1
ATOM 684 C CA . PHE A 1 85 ? 6.738 -10.287 -12.873 1.00 93.12 85 PHE A CA 1
ATOM 685 C C . PHE A 1 85 ? 5.346 -10.130 -12.277 1.00 93.12 85 PHE A C 1
ATOM 687 O O . PHE A 1 85 ? 5.234 -10.031 -11.056 1.00 93.12 85 PHE A O 1
ATOM 694 N N . THR A 1 86 ? 4.297 -10.180 -13.103 1.00 92.12 86 THR A N 1
ATOM 695 C CA . THR A 1 86 ? 2.908 -10.094 -12.634 1.00 92.12 86 THR A CA 1
ATOM 696 C C . THR A 1 86 ? 2.618 -11.169 -11.598 1.00 92.12 86 THR A C 1
ATOM 698 O O . THR A 1 86 ? 2.104 -10.844 -10.528 1.00 92.12 86 THR A O 1
ATOM 701 N N . LYS A 1 87 ? 3.032 -12.417 -11.848 1.00 93.12 87 LYS A N 1
ATOM 702 C CA . LYS A 1 87 ? 2.877 -13.493 -10.867 1.00 93.12 87 LYS A CA 1
ATOM 703 C C . LYS A 1 87 ? 3.551 -13.143 -9.538 1.00 93.12 87 LYS A C 1
ATOM 705 O O . LYS A 1 87 ? 2.934 -13.292 -8.492 1.00 93.12 87 LYS A O 1
ATOM 710 N N . GLY A 1 88 ? 4.785 -12.640 -9.572 1.00 95.00 88 GLY A N 1
ATOM 711 C CA . GLY A 1 88 ? 5.509 -12.230 -8.368 1.00 95.00 88 GLY A CA 1
ATOM 712 C C . GLY A 1 88 ? 4.828 -11.091 -7.601 1.00 95.00 88 GLY A C 1
ATOM 713 O O . GLY A 1 88 ? 4.814 -11.115 -6.373 1.00 95.00 88 GLY A O 1
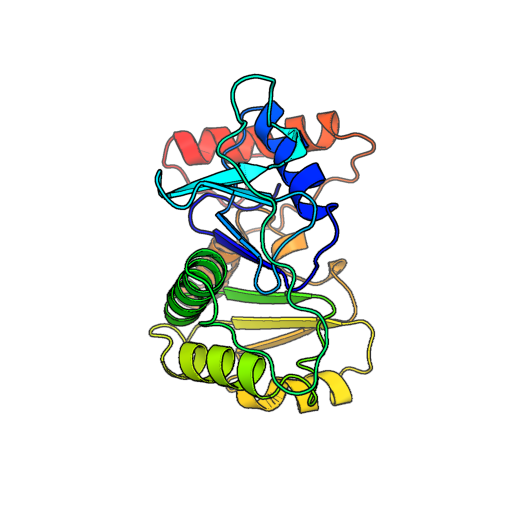ATOM 714 N N . GLN A 1 89 ? 4.223 -10.121 -8.301 1.00 95.38 89 GLN A N 1
ATOM 715 C CA . GLN A 1 89 ? 3.441 -9.053 -7.660 1.00 95.38 89 GLN A CA 1
ATOM 716 C C . GLN A 1 89 ? 2.225 -9.624 -6.917 1.00 95.38 89 GLN A C 1
ATOM 718 O O . GLN A 1 89 ? 1.983 -9.256 -5.771 1.00 95.38 89 GLN A O 1
ATOM 723 N N . TRP A 1 90 ? 1.501 -10.554 -7.545 1.00 95.31 90 TRP A N 1
ATOM 724 C CA . TRP A 1 90 ? 0.367 -11.239 -6.925 1.00 95.31 90 TRP A CA 1
ATOM 725 C C . TRP A 1 90 ? 0.791 -12.128 -5.761 1.00 95.31 90 TRP A C 1
ATOM 727 O O . TRP A 1 90 ? 0.207 -12.021 -4.689 1.00 95.31 90 TRP A O 1
ATOM 737 N N . ASP A 1 91 ? 1.823 -12.955 -5.928 1.00 96.12 91 ASP A N 1
ATOM 738 C CA . ASP A 1 91 ? 2.336 -13.823 -4.865 1.00 96.12 91 ASP A CA 1
ATOM 739 C C . ASP A 1 91 ? 2.684 -13.004 -3.610 1.00 96.12 91 ASP A C 1
ATOM 741 O O . ASP A 1 91 ? 2.269 -13.366 -2.510 1.00 96.12 91 ASP A O 1
ATOM 745 N N . MET A 1 92 ? 3.368 -11.866 -3.783 1.00 96.56 92 MET A N 1
ATOM 746 C CA . MET A 1 92 ? 3.695 -10.934 -2.700 1.00 96.56 92 MET A CA 1
ATOM 747 C C . MET A 1 92 ? 2.439 -10.341 -2.050 1.00 96.56 92 MET A C 1
ATOM 749 O O . MET A 1 92 ? 2.321 -10.349 -0.828 1.00 96.56 92 MET A O 1
ATOM 753 N N . SER A 1 93 ? 1.471 -9.864 -2.838 1.00 96.81 93 SER A N 1
ATOM 754 C CA . SER A 1 93 ? 0.216 -9.328 -2.295 1.00 96.81 93 SER A CA 1
ATOM 755 C C . SER A 1 93 ? -0.582 -10.361 -1.508 1.00 96.81 93 SER A C 1
ATOM 757 O O . SER A 1 93 ? -1.090 -10.047 -0.435 1.00 96.81 93 SER A O 1
ATOM 759 N N . LEU A 1 94 ? -0.681 -11.591 -2.012 1.00 96.88 94 LEU A N 1
ATOM 760 C CA . LEU A 1 94 ? -1.407 -12.669 -1.343 1.00 96.88 94 LEU A CA 1
ATOM 761 C C . LEU A 1 94 ? -0.689 -13.135 -0.076 1.00 96.88 94 LEU A C 1
ATOM 763 O O . LEU A 1 94 ? -1.353 -13.495 0.893 1.00 96.88 94 LEU A O 1
ATOM 767 N N . ASP A 1 95 ? 0.643 -13.129 -0.062 1.00 96.94 95 ASP A N 1
ATOM 768 C CA . ASP A 1 95 ? 1.419 -13.437 1.137 1.00 96.94 95 ASP A CA 1
ATOM 769 C C . ASP A 1 95 ? 1.203 -12.392 2.236 1.00 96.94 95 ASP A C 1
ATOM 771 O O . ASP A 1 95 ? 0.836 -12.752 3.354 1.00 96.94 95 ASP A O 1
ATOM 775 N N . TYR A 1 96 ? 1.305 -11.101 1.909 1.00 96.69 96 TYR A N 1
ATOM 776 C CA . TYR A 1 96 ? 1.003 -10.031 2.862 1.00 96.69 96 TYR A CA 1
ATOM 777 C C . TYR A 1 96 ? -0.439 -10.124 3.364 1.00 96.69 96 TYR A C 1
ATOM 779 O O . TYR A 1 96 ? -0.664 -10.127 4.570 1.00 96.69 96 TYR A O 1
ATOM 787 N N . MET A 1 97 ? -1.410 -10.325 2.469 1.00 96.12 97 MET A N 1
ATOM 788 C CA . MET A 1 97 ? -2.824 -10.458 2.831 1.00 96.12 97 MET A CA 1
ATOM 789 C C . MET A 1 97 ? -3.099 -11.603 3.821 1.00 96.12 97 MET A C 1
ATOM 791 O O . MET A 1 97 ? -4.041 -11.503 4.602 1.00 96.12 97 MET A O 1
ATOM 795 N N . ARG A 1 98 ? -2.290 -12.674 3.831 1.00 96.88 98 ARG A N 1
ATOM 796 C CA . ARG A 1 98 ? -2.392 -13.793 4.796 1.00 96.88 98 ARG A CA 1
ATOM 797 C C . ARG A 1 98 ? -1.819 -13.471 6.184 1.00 96.88 98 ARG A C 1
ATOM 799 O O . ARG A 1 98 ? -2.040 -14.234 7.124 1.00 96.88 98 ARG A O 1
ATOM 806 N N . HIS A 1 99 ? -1.090 -12.371 6.331 1.00 95.00 99 HIS A N 1
ATOM 807 C CA . HIS A 1 99 ? -0.406 -12.009 7.576 1.00 95.00 99 HIS A CA 1
ATOM 808 C C . HIS A 1 99 ? -0.742 -10.594 8.071 1.00 95.00 99 HIS A C 1
ATOM 810 O O . HIS A 1 99 ? -0.364 -10.232 9.183 1.00 95.00 99 HIS A O 1
ATOM 816 N N . SER A 1 100 ? -1.447 -9.789 7.272 1.00 94.25 100 SER A N 1
ATOM 817 C CA . SER A 1 100 ? -1.830 -8.423 7.622 1.00 94.25 100 SER A CA 1
ATOM 818 C C . SER A 1 100 ? -2.761 -8.377 8.830 1.00 94.25 100 SER A C 1
ATOM 820 O O . SER A 1 100 ? -3.829 -8.984 8.808 1.00 94.25 100 SER A O 1
ATOM 822 N N . TYR A 1 101 ? -2.379 -7.579 9.828 1.00 93.06 101 TYR A N 1
ATOM 823 C CA . TYR A 1 101 ? -3.217 -7.238 10.982 1.00 93.06 101 TYR A CA 1
ATOM 824 C C . TYR A 1 101 ? -4.149 -6.043 10.720 1.00 93.06 101 TYR A C 1
ATOM 826 O O . TYR A 1 101 ? -5.161 -5.865 11.389 1.00 93.06 101 TYR A O 1
ATOM 834 N N . TYR A 1 102 ? -3.810 -5.208 9.742 1.00 92.69 102 TYR A N 1
ATOM 835 C CA . TYR A 1 102 ? -4.585 -4.029 9.389 1.00 92.69 102 TYR A CA 1
ATOM 836 C C . TYR A 1 102 ? -4.578 -3.878 7.870 1.00 92.69 102 TYR A C 1
ATOM 838 O O . TYR A 1 102 ? -3.507 -3.809 7.261 1.00 92.69 102 TYR A O 1
ATOM 846 N N . VAL A 1 103 ? -5.757 -3.883 7.251 1.00 94.31 103 VAL A N 1
ATOM 847 C CA . VAL A 1 103 ? -5.925 -3.722 5.801 1.00 94.31 103 VAL A CA 1
ATOM 848 C C . VAL A 1 103 ? -6.814 -2.516 5.547 1.00 94.31 103 VAL A C 1
ATOM 850 O O . VAL A 1 103 ? -7.861 -2.377 6.168 1.00 94.31 103 VAL A O 1
ATOM 853 N N . THR A 1 104 ? -6.421 -1.651 4.613 1.00 94.25 104 THR A N 1
ATOM 854 C CA . THR A 1 104 ? -7.251 -0.522 4.181 1.00 94.25 104 THR A CA 1
ATOM 855 C C . THR A 1 104 ? -7.340 -0.477 2.663 1.00 94.25 104 THR A C 1
ATOM 857 O O . THR A 1 104 ? -6.323 -0.498 1.967 1.00 94.25 104 THR A O 1
ATOM 860 N N . VAL A 1 105 ? -8.563 -0.397 2.147 1.00 94.38 105 VAL A N 1
ATOM 861 C CA . VAL A 1 105 ? -8.860 -0.288 0.718 1.00 94.38 105 VAL A CA 1
ATOM 862 C C . VAL A 1 105 ? -9.322 1.128 0.389 1.00 94.38 105 VAL A C 1
ATOM 864 O O . VAL A 1 105 ? -10.239 1.639 1.022 1.00 94.38 105 VAL A O 1
ATOM 867 N N . TYR A 1 106 ? -8.731 1.744 -0.638 1.00 93.31 106 TYR A N 1
ATOM 868 C CA . TYR A 1 106 ? -9.064 3.104 -1.073 1.00 93.31 106 TYR A CA 1
ATOM 869 C C . TYR A 1 106 ? -9.667 3.117 -2.476 1.00 93.31 106 TYR A C 1
ATOM 871 O O . TYR A 1 106 ? -9.002 2.714 -3.431 1.00 93.31 106 TYR A O 1
ATOM 879 N N . GLY A 1 107 ? -10.900 3.619 -2.609 1.00 89.12 107 GLY A N 1
ATOM 880 C CA . GLY A 1 107 ? -11.527 3.937 -3.902 1.00 89.12 107 GLY A CA 1
ATOM 881 C C . GLY A 1 107 ? -11.602 2.769 -4.891 1.00 89.12 107 GLY A C 1
ATOM 882 O O . GLY A 1 107 ? -11.662 2.979 -6.104 1.00 89.12 107 GLY A O 1
ATOM 883 N N . TYR A 1 108 ? -11.555 1.537 -4.386 1.00 83.50 108 TYR A N 1
ATOM 884 C CA . TYR A 1 108 ? -11.676 0.319 -5.169 1.00 83.50 108 TYR A CA 1
ATOM 885 C C . TYR A 1 108 ? -12.957 -0.385 -4.744 1.00 83.50 108 TYR A C 1
ATOM 887 O O . TYR A 1 108 ? -13.160 -0.690 -3.574 1.00 83.50 108 TYR A O 1
ATOM 895 N N . SER A 1 109 ? -13.835 -0.657 -5.702 1.00 73.56 109 SER A N 1
ATOM 896 C CA . SER A 1 109 ? -15.196 -1.125 -5.427 1.00 73.56 109 SER A CA 1
ATOM 897 C C . SER A 1 109 ? -15.337 -2.650 -5.363 1.00 73.56 109 SER A C 1
ATOM 899 O O . SER A 1 109 ? -16.456 -3.150 -5.445 1.00 73.56 109 SER A O 1
ATOM 901 N N . ALA A 1 110 ? -14.225 -3.398 -5.272 1.00 69.38 110 ALA A N 1
ATOM 902 C CA . ALA A 1 110 ? -14.199 -4.854 -5.485 1.00 69.38 110 ALA A CA 1
ATOM 903 C C . ALA A 1 110 ? -15.061 -5.261 -6.702 1.00 69.38 110 ALA A C 1
ATOM 905 O O . ALA A 1 110 ? -16.007 -6.046 -6.566 1.00 69.38 110 ALA A O 1
ATOM 906 N N . PRO A 1 111 ? -14.817 -4.666 -7.886 1.00 63.62 111 PRO A N 1
ATOM 907 C CA . PRO A 1 111 ? -15.765 -4.691 -8.983 1.00 63.62 111 PRO A CA 1
ATOM 908 C C . PRO A 1 111 ? -16.072 -6.125 -9.413 1.00 63.62 111 PRO A C 1
ATOM 910 O O . PRO A 1 111 ? -15.177 -6.924 -9.680 1.00 63.62 111 PRO A O 1
ATOM 913 N N . ARG A 1 112 ? -17.369 -6.421 -9.568 1.00 59.16 112 ARG A N 1
ATOM 914 C CA . ARG A 1 112 ? -17.894 -7.721 -10.032 1.00 59.16 112 ARG A CA 1
ATOM 915 C C . ARG A 1 112 ? -17.306 -8.203 -11.360 1.00 59.16 112 ARG A C 1
ATOM 917 O O . ARG A 1 112 ? -17.460 -9.368 -11.695 1.00 59.16 112 ARG A O 1
ATOM 924 N N . THR A 1 113 ? -16.703 -7.316 -12.146 1.00 59.94 113 THR A N 1
ATOM 925 C CA . THR A 1 113 ? -16.077 -7.647 -13.429 1.00 59.94 113 THR A CA 1
ATOM 926 C C . THR A 1 113 ? -14.692 -8.266 -13.277 1.00 59.94 113 THR A C 1
ATOM 928 O O . THR A 1 113 ? -14.229 -8.901 -14.218 1.00 59.94 113 THR A O 1
ATOM 931 N N . ASP A 1 114 ? -14.054 -8.128 -12.112 1.00 74.44 114 ASP A N 1
ATOM 932 C CA . ASP A 1 114 ? -12.776 -8.757 -11.797 1.00 74.44 114 ASP A CA 1
ATOM 933 C C . ASP A 1 114 ? -12.935 -9.816 -10.692 1.00 74.44 114 ASP A C 1
ATOM 935 O O . ASP A 1 114 ? -12.399 -9.721 -9.585 1.00 74.44 114 ASP A O 1
ATOM 939 N N . VAL A 1 115 ? -13.763 -10.820 -11.002 1.00 79.94 115 VAL A N 1
ATOM 940 C CA . VAL A 1 115 ? -14.112 -11.918 -10.086 1.00 79.94 115 VAL A CA 1
ATOM 941 C C . VAL A 1 115 ? -12.868 -12.672 -9.624 1.00 79.94 115 VAL A C 1
ATOM 943 O O . VAL A 1 115 ? -12.787 -13.063 -8.465 1.00 79.94 115 VAL A O 1
ATOM 946 N N . GLU A 1 116 ? -11.895 -12.861 -10.515 1.00 84.38 116 GLU A N 1
ATOM 947 C CA . GLU A 1 116 ? -10.690 -13.636 -10.229 1.00 84.38 116 GLU A CA 1
ATOM 948 C C . GLU A 1 116 ? -9.764 -12.900 -9.255 1.00 84.38 116 GLU A C 1
ATOM 950 O O . GLU A 1 116 ? -9.392 -13.482 -8.236 1.00 84.38 116 GLU A O 1
ATOM 955 N N . ALA A 1 117 ? -9.475 -11.610 -9.482 1.00 86.88 117 ALA A N 1
ATOM 956 C CA . ALA A 1 117 ? -8.713 -10.797 -8.529 1.00 86.88 117 ALA A CA 1
ATOM 957 C C . ALA A 1 117 ? -9.357 -10.798 -7.141 1.00 86.88 117 ALA A C 1
ATOM 959 O O . ALA A 1 117 ? -8.682 -10.996 -6.127 1.00 86.88 117 ALA A O 1
ATOM 960 N N . ARG A 1 118 ? -10.678 -10.591 -7.099 1.00 87.94 118 ARG A N 1
ATOM 961 C CA . ARG A 1 118 ? -11.433 -10.569 -5.847 1.00 87.94 118 ARG A CA 1
ATOM 962 C C . ARG A 1 118 ? -11.357 -11.911 -5.130 1.00 87.94 118 ARG A C 1
ATOM 964 O O . ARG A 1 118 ? -11.136 -11.918 -3.923 1.00 87.94 118 ARG A O 1
ATOM 971 N N . GLN A 1 119 ? -11.529 -13.020 -5.849 1.00 90.38 119 GLN A N 1
ATOM 972 C CA . GLN A 1 119 ? -11.473 -14.355 -5.258 1.00 90.38 119 GLN A CA 1
ATOM 973 C C . GLN A 1 119 ? -10.086 -14.652 -4.688 1.00 90.38 119 GLN A C 1
ATOM 975 O O . GLN A 1 119 ? -9.995 -15.104 -3.555 1.00 90.38 119 GLN A O 1
ATOM 980 N N . LEU A 1 120 ? -9.010 -14.322 -5.411 1.00 92.44 120 LEU A N 1
ATOM 981 C CA . LEU A 1 120 ? -7.641 -14.515 -4.924 1.00 92.44 120 LEU A CA 1
ATOM 982 C C . LEU A 1 120 ? -7.388 -13.758 -3.613 1.00 92.44 120 LEU A C 1
ATOM 984 O O . LEU A 1 120 ? -6.874 -14.333 -2.652 1.00 92.44 120 LEU A O 1
ATOM 988 N N . LEU A 1 121 ? -7.774 -12.480 -3.558 1.00 93.62 121 LEU A N 1
ATOM 989 C CA . LEU A 1 121 ? -7.636 -11.659 -2.353 1.00 93.62 121 LEU A CA 1
ATOM 990 C C . LEU A 1 121 ? -8.494 -12.190 -1.202 1.00 93.62 121 LEU A C 1
ATOM 992 O O . LEU A 1 121 ? -8.025 -12.234 -0.065 1.00 93.62 121 LEU A O 1
ATOM 996 N N . LEU A 1 122 ? -9.730 -12.606 -1.490 1.00 93.44 122 LEU A N 1
ATOM 997 C CA . LEU A 1 122 ? -10.635 -13.168 -0.494 1.00 93.44 122 LEU A CA 1
ATOM 998 C C . LEU A 1 122 ? -10.095 -14.485 0.066 1.00 93.44 122 LEU A C 1
ATOM 1000 O O . LEU A 1 122 ? -10.085 -14.661 1.279 1.00 93.44 122 LEU A O 1
ATOM 1004 N N . ASP A 1 123 ? -9.595 -15.379 -0.784 1.00 95.31 123 ASP A N 1
ATOM 1005 C CA . ASP A 1 123 ? -9.009 -16.653 -0.367 1.00 95.31 123 ASP A CA 1
ATOM 1006 C C . ASP A 1 123 ? -7.779 -16.420 0.515 1.00 95.31 123 ASP A C 1
ATOM 1008 O O . ASP A 1 123 ? -7.624 -17.053 1.560 1.00 95.31 123 ASP A O 1
ATOM 1012 N N . ALA A 1 124 ? -6.903 -15.485 0.137 1.00 96.31 124 ALA A N 1
ATOM 1013 C CA . ALA A 1 124 ? -5.759 -15.114 0.965 1.00 96.31 124 ALA A CA 1
ATOM 1014 C C . ALA A 1 124 ? -6.198 -14.538 2.320 1.00 96.31 124 ALA A C 1
ATOM 1016 O O . ALA A 1 124 ? -5.663 -14.940 3.352 1.00 96.31 124 ALA A O 1
ATOM 1017 N N . TRP A 1 125 ? -7.211 -13.672 2.329 1.00 95.25 125 TRP A N 1
ATOM 1018 C CA . TRP A 1 125 ? -7.768 -13.094 3.549 1.00 95.25 125 TRP A CA 1
ATOM 1019 C C . TRP A 1 125 ? -8.437 -14.126 4.456 1.00 95.25 125 TRP A C 1
ATOM 1021 O O . TRP A 1 125 ? -8.249 -14.110 5.667 1.00 95.25 125 TRP A O 1
ATOM 1031 N N . GLN A 1 126 ? -9.195 -15.065 3.894 1.00 94.06 126 GLN A N 1
ATOM 1032 C CA . GLN A 1 126 ? -9.841 -16.132 4.659 1.00 94.06 126 GLN A CA 1
ATOM 1033 C C . GLN A 1 126 ? -8.825 -17.053 5.340 1.00 94.06 126 GLN A C 1
ATOM 1035 O O . GLN A 1 126 ? -9.120 -17.585 6.409 1.00 94.06 126 GLN A O 1
ATOM 1040 N N . ASN A 1 127 ? -7.636 -17.192 4.750 1.00 95.69 127 ASN A N 1
ATOM 1041 C CA . ASN A 1 127 ? -6.504 -17.927 5.308 1.00 95.69 127 ASN A CA 1
ATOM 1042 C C . ASN A 1 127 ? -5.563 -17.045 6.152 1.00 95.69 127 ASN A C 1
ATOM 1044 O O . ASN A 1 127 ? -4.470 -17.493 6.501 1.00 95.69 127 ASN A O 1
ATOM 1048 N N . ASN A 1 128 ? -5.951 -15.806 6.473 1.00 96.25 128 ASN A N 1
ATOM 1049 C CA . ASN A 1 128 ? -5.124 -14.923 7.284 1.00 96.25 128 ASN A CA 1
ATOM 1050 C C . ASN A 1 128 ? -5.062 -15.401 8.745 1.00 96.25 128 ASN A C 1
ATOM 1052 O O . ASN A 1 128 ? -6.084 -15.667 9.381 1.00 96.25 128 ASN A O 1
ATOM 1056 N N . THR A 1 129 ? -3.848 -15.499 9.289 1.00 92.62 129 THR A N 1
ATOM 1057 C CA . THR A 1 129 ? -3.586 -16.058 10.631 1.00 92.62 129 THR A CA 1
ATOM 1058 C C . THR A 1 129 ? -4.007 -15.139 11.778 1.00 92.62 129 THR A C 1
ATOM 1060 O O . THR A 1 129 ? -4.228 -15.602 12.895 1.00 92.62 129 THR A O 1
ATOM 1063 N N . THR A 1 130 ? -4.158 -13.846 11.501 1.00 91.00 130 THR A N 1
ATOM 1064 C CA . THR A 1 130 ? -4.574 -12.792 12.436 1.00 91.00 130 THR A CA 1
ATOM 1065 C C . THR A 1 130 ? -6.018 -12.333 12.219 1.00 91.00 130 THR A C 1
ATOM 1067 O O . THR A 1 130 ? -6.510 -11.493 12.968 1.00 91.00 130 THR A O 1
ATOM 1070 N N . ARG A 1 131 ? -6.729 -12.909 11.236 1.00 90.38 131 ARG A N 1
ATOM 1071 C CA . ARG A 1 131 ? -8.042 -12.457 10.737 1.00 90.38 131 ARG A CA 1
ATOM 1072 C C . ARG A 1 131 ? -9.090 -12.199 11.822 1.00 90.38 131 ARG A C 1
ATOM 1074 O O . ARG A 1 131 ? -9.920 -11.317 11.666 1.00 90.38 131 ARG A O 1
ATOM 1081 N N . SER A 1 132 ? -9.091 -12.977 12.904 1.00 89.25 132 SER A N 1
ATOM 1082 C CA . SER A 1 132 ? -10.062 -12.823 13.997 1.00 89.25 132 SER A CA 1
ATOM 1083 C C . SER A 1 132 ? -9.864 -11.564 14.844 1.00 89.25 132 SER A C 1
ATOM 1085 O O . SER A 1 132 ? -10.746 -11.237 15.627 1.00 89.25 132 SER A O 1
ATOM 1087 N N . LEU A 1 133 ? -8.698 -10.923 14.743 1.00 90.19 133 LEU A N 1
ATOM 1088 C CA . LEU A 1 133 ? -8.324 -9.710 15.477 1.00 90.19 133 LEU A CA 1
ATOM 1089 C C . LEU A 1 133 ? -7.975 -8.547 14.536 1.00 90.19 133 LEU A C 1
ATOM 1091 O O . LEU A 1 133 ? -7.865 -7.412 14.986 1.00 90.19 133 LEU A O 1
ATOM 1095 N N . ALA A 1 134 ? -7.757 -8.840 13.254 1.00 91.94 134 ALA A N 1
ATOM 1096 C CA . ALA A 1 134 ? -7.360 -7.871 12.251 1.00 91.94 134 ALA A CA 1
ATOM 1097 C C . ALA A 1 134 ? -8.535 -6.990 11.812 1.00 91.94 134 ALA A C 1
ATOM 1099 O O . ALA A 1 134 ? -9.659 -7.474 11.711 1.00 91.94 134 ALA A O 1
ATOM 1100 N N . GLU A 1 135 ? -8.261 -5.729 11.482 1.00 92.56 135 GLU A N 1
ATOM 1101 C CA . GLU A 1 135 ? -9.263 -4.800 10.941 1.00 92.56 135 GLU A CA 1
ATOM 1102 C C . GLU A 1 135 ? -9.212 -4.761 9.412 1.00 92.56 135 GLU A C 1
ATOM 1104 O O . GLU A 1 135 ? -8.131 -4.778 8.804 1.00 92.56 135 GLU A O 1
ATOM 1109 N N . PHE A 1 136 ? -10.392 -4.652 8.799 1.00 93.44 136 PHE A N 1
ATOM 1110 C CA . PHE A 1 136 ? -10.548 -4.431 7.368 1.00 93.44 136 PHE A CA 1
ATOM 1111 C C . PHE A 1 136 ? -11.324 -3.138 7.083 1.00 93.44 136 PHE A C 1
ATOM 1113 O O . PHE A 1 136 ? -12.553 -3.107 7.157 1.00 93.44 136 PHE A O 1
ATOM 1120 N N . ASP A 1 137 ? -10.602 -2.091 6.697 1.00 92.81 137 ASP A N 1
ATOM 1121 C CA . ASP A 1 137 ? -11.157 -0.774 6.397 1.00 92.81 137 ASP A CA 1
ATOM 1122 C C . ASP A 1 137 ? -11.387 -0.564 4.902 1.00 92.81 137 ASP A C 1
ATOM 1124 O O . ASP A 1 137 ? -10.569 -0.938 4.055 1.00 92.81 137 ASP A O 1
ATOM 1128 N N . VAL A 1 138 ? -12.474 0.129 4.572 1.00 93.75 138 VAL A N 1
ATOM 1129 C CA . VAL A 1 138 ? -12.757 0.600 3.214 1.00 93.75 138 VAL A CA 1
ATOM 1130 C C . VAL A 1 138 ? -13.068 2.090 3.243 1.00 93.75 138 VAL A C 1
ATOM 1132 O O . VAL A 1 138 ? -13.976 2.535 3.940 1.00 93.75 138 VAL A O 1
ATOM 1135 N N . VAL A 1 139 ? -12.327 2.861 2.453 1.00 94.19 139 VAL A N 1
ATOM 1136 C CA . VAL A 1 139 ? -12.526 4.298 2.261 1.00 94.19 139 VAL A CA 1
ATOM 1137 C C . VAL A 1 139 ? -13.053 4.534 0.849 1.00 94.19 139 VAL A C 1
ATOM 1139 O O . VAL A 1 139 ? -12.328 4.344 -0.135 1.00 94.19 139 VAL A O 1
ATOM 1142 N N . ASP A 1 140 ? -14.316 4.940 0.742 1.00 93.69 140 ASP A N 1
ATOM 1143 C CA . ASP A 1 140 ? -15.000 5.148 -0.536 1.00 93.69 140 ASP A CA 1
ATOM 1144 C C . ASP A 1 140 ? -16.096 6.219 -0.409 1.00 93.69 140 ASP A C 1
ATOM 1146 O O . ASP A 1 140 ? -16.843 6.252 0.564 1.00 93.69 140 ASP A O 1
ATOM 1150 N N . ILE A 1 141 ? -16.211 7.086 -1.417 1.00 93.69 141 ILE A N 1
ATOM 1151 C CA . ILE A 1 141 ? -17.229 8.148 -1.474 1.00 93.69 141 ILE A CA 1
ATOM 1152 C C . ILE A 1 141 ? -18.627 7.617 -1.834 1.00 93.69 141 ILE A C 1
ATOM 1154 O O . ILE A 1 141 ? -19.613 8.356 -1.783 1.00 93.69 141 ILE A O 1
ATOM 1158 N N . ALA A 1 142 ? -18.725 6.358 -2.267 1.00 92.94 142 ALA A N 1
ATOM 1159 C CA . ALA A 1 142 ? -19.988 5.696 -2.537 1.00 92.94 142 ALA A CA 1
ATOM 1160 C C . ALA A 1 142 ? -20.815 5.515 -1.248 1.00 92.94 142 ALA A C 1
ATOM 1162 O O . ALA A 1 142 ? -20.275 5.474 -0.143 1.00 92.94 142 ALA A O 1
ATOM 1163 N N . PRO A 1 143 ? -22.149 5.358 -1.357 1.00 93.50 143 PRO A N 1
ATOM 1164 C CA . PRO A 1 143 ? -22.995 5.160 -0.186 1.00 93.50 143 PRO A CA 1
ATOM 1165 C C . PRO A 1 143 ? -22.551 3.955 0.653 1.00 93.50 143 PRO A C 1
ATOM 1167 O O . PRO A 1 143 ? -22.451 2.845 0.126 1.00 93.50 143 PRO A O 1
ATOM 1170 N N . LYS A 1 144 ? -22.377 4.157 1.967 1.00 91.69 144 LYS A N 1
ATOM 1171 C CA . LYS A 1 144 ? -21.888 3.148 2.925 1.00 91.69 144 LYS A CA 1
ATOM 1172 C C . LYS A 1 144 ? -22.519 1.763 2.741 1.00 91.69 144 LYS A C 1
ATOM 1174 O O . LYS A 1 144 ? -21.800 0.785 2.590 1.00 91.69 144 LYS A O 1
ATOM 1179 N N . ALA A 1 145 ? -23.847 1.688 2.644 1.00 91.56 145 ALA A N 1
ATOM 1180 C CA . ALA A 1 145 ? -24.558 0.419 2.469 1.00 91.56 145 ALA A CA 1
ATOM 1181 C C . ALA A 1 145 ? -24.164 -0.344 1.184 1.00 91.56 145 ALA A C 1
ATOM 1183 O O . ALA A 1 145 ? -24.145 -1.572 1.168 1.00 91.56 145 ALA A O 1
ATOM 1184 N N . ALA A 1 146 ? -23.842 0.364 0.096 1.00 91.50 146 ALA A N 1
ATOM 1185 C CA . ALA A 1 146 ? -23.389 -0.258 -1.149 1.00 91.50 146 ALA A CA 1
ATOM 1186 C C . ALA A 1 146 ? -21.946 -0.779 -1.035 1.00 91.50 146 ALA A C 1
ATOM 1188 O O . ALA A 1 146 ? -21.622 -1.838 -1.582 1.00 91.50 146 ALA A O 1
ATOM 1189 N N . VAL A 1 147 ? -21.096 -0.056 -0.303 1.00 91.75 147 VAL A N 1
ATOM 1190 C CA . VAL A 1 147 ? -19.713 -0.457 -0.013 1.00 91.75 147 VAL A CA 1
ATOM 1191 C C . VAL A 1 147 ? -19.706 -1.691 0.887 1.00 91.75 147 VAL A C 1
ATOM 1193 O O . VAL A 1 147 ? -19.107 -2.701 0.522 1.00 91.75 147 VAL A O 1
ATOM 1196 N N . GLU A 1 148 ? -20.455 -1.663 1.992 1.00 90.50 148 GLU A N 1
ATOM 1197 C CA . GLU A 1 148 ? -20.628 -2.806 2.899 1.00 90.50 148 GLU A CA 1
ATOM 1198 C C . GLU A 1 148 ? -21.121 -4.043 2.144 1.00 90.50 148 GLU A C 1
ATOM 1200 O O . GLU A 1 148 ? -20.554 -5.121 2.292 1.00 90.50 148 GLU A O 1
ATOM 1205 N N . ALA A 1 149 ? -22.110 -3.895 1.257 1.00 90.06 149 ALA A N 1
ATOM 1206 C CA . ALA A 1 149 ? -22.599 -5.006 0.442 1.00 90.06 149 ALA A CA 1
ATOM 1207 C C . ALA A 1 149 ? -21.536 -5.577 -0.518 1.00 90.06 149 ALA A C 1
ATOM 1209 O O . ALA A 1 149 ? -21.529 -6.778 -0.783 1.00 90.06 149 ALA A O 1
ATOM 1210 N N . SER A 1 150 ? -20.638 -4.740 -1.046 1.00 90.00 150 SER A N 1
ATOM 1211 C CA . SER A 1 150 ? -19.582 -5.166 -1.982 1.00 90.00 150 SER A CA 1
ATOM 1212 C C . SER A 1 150 ? -18.433 -5.892 -1.267 1.00 90.00 150 SER A C 1
ATOM 1214 O O . SER A 1 150 ? -17.859 -6.853 -1.798 1.00 90.00 150 SER A O 1
ATOM 1216 N N . TRP A 1 151 ? -18.149 -5.470 -0.034 1.00 91.56 151 TRP A N 1
ATOM 1217 C CA . TRP A 1 151 ? -17.040 -5.941 0.798 1.00 91.56 151 TRP A CA 1
ATOM 1218 C C . TRP A 1 151 ? -17.453 -6.902 1.921 1.00 91.56 151 TRP A C 1
ATOM 1220 O O . TRP A 1 151 ? -16.601 -7.336 2.690 1.00 91.56 151 TRP A O 1
ATOM 1230 N N . ALA A 1 152 ? -18.727 -7.300 1.985 1.00 90.12 152 ALA A N 1
ATOM 1231 C CA . ALA A 1 152 ? -19.293 -8.107 3.070 1.00 90.12 152 ALA A CA 1
ATOM 1232 C C . ALA A 1 152 ? -18.521 -9.404 3.376 1.00 90.12 152 ALA A C 1
ATOM 1234 O O . ALA A 1 152 ? -18.464 -9.826 4.523 1.00 90.12 152 ALA A O 1
ATOM 1235 N N . GLU A 1 153 ? -17.917 -10.044 2.370 1.00 90.75 153 GLU A N 1
ATOM 1236 C CA . GLU A 1 153 ? -17.144 -11.283 2.564 1.00 90.75 153 GLU A CA 1
ATOM 1237 C C . GLU A 1 153 ? -15.761 -11.051 3.202 1.00 90.75 153 GLU A C 1
ATOM 1239 O O . GLU A 1 153 ? -15.169 -11.982 3.755 1.00 90.75 153 GLU A O 1
ATOM 1244 N N . PHE A 1 154 ? -15.248 -9.820 3.136 1.00 91.88 154 PHE A N 1
ATOM 1245 C CA . PHE A 1 154 ? -13.976 -9.424 3.738 1.00 91.88 154 PHE A CA 1
ATOM 1246 C C . PHE A 1 154 ? -14.151 -8.951 5.184 1.00 91.88 154 PHE A C 1
ATOM 1248 O O . PHE A 1 154 ? -13.318 -9.275 6.027 1.00 91.88 154 PHE A O 1
ATOM 1255 N N . ILE A 1 155 ? -15.239 -8.242 5.490 1.00 87.69 155 ILE A N 1
ATOM 1256 C CA . ILE A 1 155 ? -15.498 -7.694 6.827 1.00 87.69 155 ILE A CA 1
ATOM 1257 C C . ILE A 1 155 ? -15.894 -8.823 7.789 1.00 87.69 155 ILE A C 1
ATOM 1259 O O . ILE A 1 155 ? -16.839 -9.573 7.539 1.00 87.69 155 ILE A O 1
ATOM 1263 N N . VAL A 1 156 ? -15.168 -8.962 8.902 1.00 80.69 156 VAL A N 1
ATOM 1264 C CA . VAL A 1 156 ? -15.388 -10.034 9.884 1.00 80.69 156 VAL A CA 1
ATOM 1265 C C . VAL A 1 156 ? -16.029 -9.472 11.145 1.00 80.69 156 VAL A C 1
ATOM 1267 O O . VAL A 1 156 ? -15.380 -8.783 11.923 1.00 80.69 156 VAL A O 1
ATOM 1270 N N . SER A 1 157 ? -17.286 -9.842 11.409 1.00 78.62 157 SER A N 1
ATOM 1271 C CA . SER A 1 157 ? -18.017 -9.397 12.605 1.00 78.62 157 SER A CA 1
ATOM 1272 C C . SER A 1 157 ? -18.024 -7.861 12.713 1.00 78.62 157 SER A C 1
ATOM 1274 O O . SER A 1 157 ? -18.526 -7.195 11.812 1.00 78.62 157 SER A O 1
ATOM 1276 N N . THR A 1 158 ? -17.471 -7.304 13.792 1.00 74.50 158 THR A N 1
ATOM 1277 C CA . THR A 1 158 ? -17.306 -5.866 14.035 1.00 74.50 158 THR A CA 1
ATOM 1278 C C . THR A 1 158 ? -15.928 -5.334 13.634 1.00 74.50 158 THR A C 1
ATOM 1280 O O . THR A 1 158 ? -15.680 -4.153 13.838 1.00 74.50 158 THR A O 1
ATOM 1283 N N . HIS A 1 159 ? -15.034 -6.182 13.114 1.00 79.31 159 HIS A N 1
ATOM 1284 C CA . HIS A 1 159 ? -13.670 -5.818 12.720 1.00 79.31 159 HIS A CA 1
ATOM 1285 C C . HIS A 1 159 ? -13.624 -5.356 11.261 1.00 79.31 159 HIS A C 1
ATOM 1287 O O . HIS A 1 159 ? -13.080 -6.019 10.370 1.00 79.31 159 HIS A O 1
ATOM 1293 N N . GLY A 1 160 ? -14.290 -4.238 11.004 1.00 81.00 160 GLY A N 1
ATOM 1294 C CA . GLY A 1 160 ? -14.201 -3.545 9.735 1.00 81.00 160 GLY A CA 1
ATOM 1295 C C . GLY A 1 160 ? -15.013 -2.266 9.733 1.00 81.00 160 GLY A C 1
ATOM 1296 O O . GLY A 1 160 ? -16.147 -2.220 10.224 1.00 81.00 160 GLY A O 1
ATOM 1297 N N . SER A 1 161 ? -14.433 -1.239 9.126 1.00 86.44 161 SER A N 1
ATOM 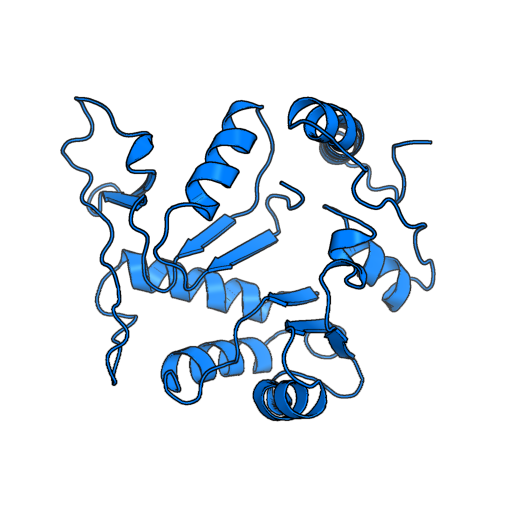1298 C CA . SER A 1 161 ? -15.014 0.092 9.081 1.00 86.44 161 SER A CA 1
ATOM 1299 C C . SER A 1 161 ? -15.150 0.582 7.642 1.00 86.44 161 SER A C 1
ATOM 1301 O O . SER A 1 161 ? -14.301 0.350 6.783 1.00 86.44 161 SER A O 1
ATOM 1303 N N . VAL A 1 162 ? -16.257 1.272 7.366 1.00 91.06 162 VAL A N 1
ATOM 1304 C CA . VAL A 1 162 ? -16.485 1.947 6.085 1.00 91.06 162 VAL A CA 1
ATOM 1305 C C . VAL A 1 162 ? -16.538 3.445 6.328 1.00 91.06 162 VAL A C 1
ATOM 1307 O O . VAL A 1 162 ? -17.415 3.923 7.057 1.00 91.06 162 VAL A O 1
ATOM 1310 N N . TRP A 1 163 ? -15.619 4.159 5.684 1.00 92.62 163 TRP A N 1
ATOM 1311 C CA . TRP A 1 163 ? -15.436 5.601 5.790 1.00 92.62 163 TRP A CA 1
ATOM 1312 C C . TRP A 1 163 ? -15.695 6.278 4.446 1.00 92.62 163 TRP A C 1
ATOM 1314 O O . TRP A 1 163 ? -15.312 5.772 3.394 1.00 92.62 163 TRP A O 1
ATOM 1324 N N . ASP A 1 164 ? -16.305 7.457 4.489 1.00 92.38 164 ASP A N 1
ATOM 1325 C CA . ASP A 1 164 ? -16.543 8.315 3.323 1.00 92.38 164 ASP A CA 1
ATOM 1326 C C . ASP A 1 164 ? -15.352 9.227 2.986 1.00 92.38 164 ASP A C 1
ATOM 1328 O O . ASP A 1 164 ? -15.327 9.878 1.940 1.00 92.38 164 ASP A O 1
ATOM 1332 N N . SER A 1 165 ? -14.356 9.278 3.872 1.00 91.50 165 SER A N 1
ATOM 1333 C CA . SER A 1 165 ? -13.201 10.158 3.772 1.00 91.50 165 SER A CA 1
ATOM 1334 C C . SER A 1 165 ? -11.960 9.530 4.396 1.00 91.50 165 SER A C 1
ATOM 1336 O O . SER A 1 165 ? -12.029 8.860 5.427 1.00 91.50 165 SER A O 1
ATOM 1338 N N . PHE A 1 166 ? -10.802 9.813 3.794 1.00 88.12 166 PHE A N 1
ATOM 1339 C CA . PHE A 1 166 ? -9.492 9.480 4.357 1.00 88.12 166 PHE A CA 1
ATOM 1340 C C . PHE A 1 166 ? -9.264 10.133 5.726 1.00 88.12 166 PHE A C 1
ATOM 1342 O O . PHE A 1 166 ? -8.548 9.576 6.552 1.00 88.12 166 PHE A O 1
ATOM 1349 N N . GLU A 1 167 ? -9.904 11.276 5.982 1.00 87.88 167 GLU A N 1
ATOM 1350 C CA . GLU A 1 167 ? -9.734 12.046 7.217 1.00 87.88 167 GLU A CA 1
ATOM 1351 C C . GLU A 1 167 ? -10.119 11.268 8.485 1.00 87.88 167 GLU A C 1
ATOM 1353 O O . GLU A 1 167 ? -9.629 11.581 9.563 1.00 87.88 167 GLU A O 1
ATOM 1358 N N . HIS A 1 168 ? -10.971 10.246 8.363 1.00 85.12 168 HIS A N 1
ATOM 1359 C CA . HIS A 1 168 ? -11.449 9.444 9.493 1.00 85.12 168 HIS A CA 1
ATOM 1360 C C . HIS A 1 168 ? -10.630 8.168 9.741 1.00 85.12 168 HIS A C 1
ATOM 1362 O O . HIS A 1 168 ? -10.864 7.472 10.724 1.00 85.12 168 HIS A O 1
ATOM 1368 N N . ASN A 1 169 ? -9.708 7.814 8.844 1.00 87.38 169 ASN A N 1
ATOM 1369 C CA . ASN A 1 169 ? -8.985 6.547 8.920 1.00 87.38 169 ASN A CA 1
ATOM 1370 C C . ASN A 1 169 ? -7.742 6.659 9.821 1.00 87.38 169 ASN A C 1
ATOM 1372 O O . ASN A 1 169 ? -7.050 7.677 9.821 1.00 87.38 169 ASN A O 1
ATOM 1376 N N . ILE A 1 170 ? -7.387 5.581 10.525 1.00 88.38 170 ILE A N 1
ATOM 1377 C CA . ILE A 1 170 ? -6.256 5.580 11.468 1.00 88.38 170 ILE A CA 1
ATOM 1378 C C . ILE A 1 170 ? -4.903 5.886 10.808 1.00 88.38 170 ILE A C 1
ATOM 1380 O O . ILE A 1 170 ? -3.995 6.396 11.457 1.00 88.38 170 ILE A O 1
ATOM 1384 N N . LEU A 1 171 ? -4.745 5.638 9.500 1.00 88.75 171 LEU A N 1
ATOM 1385 C CA . LEU A 1 171 ? -3.546 6.057 8.771 1.00 88.75 171 LEU A CA 1
ATOM 1386 C C . LEU A 1 171 ? -3.395 7.582 8.738 1.00 88.75 171 LEU A C 1
ATOM 1388 O O . LEU A 1 171 ? -2.270 8.075 8.690 1.00 88.75 171 LEU A O 1
ATOM 1392 N N . LYS A 1 172 ? -4.504 8.333 8.755 1.00 88.44 172 LYS A N 1
ATOM 1393 C CA . LYS A 1 172 ? -4.488 9.794 8.884 1.00 88.44 172 LYS A CA 1
ATOM 1394 C C . LYS A 1 172 ? -4.131 10.225 10.306 1.00 88.44 172 LYS A C 1
ATOM 1396 O O . LYS A 1 172 ? -3.412 11.218 10.430 1.00 88.44 172 LYS A O 1
ATOM 1401 N N . GLN A 1 173 ? -4.647 9.521 11.318 1.00 89.19 173 GLN A N 1
ATOM 1402 C CA . GLN A 1 173 ? -4.489 9.835 12.747 1.00 89.19 173 GLN A CA 1
ATOM 1403 C C . GLN A 1 173 ? -3.100 9.496 13.289 1.00 89.19 173 GLN A C 1
ATOM 1405 O O . GLN A 1 173 ? -2.553 10.262 14.065 1.00 89.19 173 GLN A O 1
ATOM 1410 N N . ASN A 1 174 ? -2.518 8.375 12.865 1.00 90.56 174 ASN A N 1
ATOM 1411 C CA . ASN A 1 174 ? -1.181 7.940 13.269 1.00 90.56 174 ASN A CA 1
ATOM 1412 C C . ASN A 1 174 ? -0.407 7.459 12.031 1.00 90.56 174 ASN A C 1
ATOM 1414 O O . ASN A 1 174 ? -0.210 6.253 11.829 1.00 90.56 174 ASN A O 1
ATOM 1418 N N . PRO A 1 175 ? 0.021 8.368 11.142 1.00 88.81 175 PRO A N 1
ATOM 1419 C CA . PRO A 1 175 ? 0.728 7.989 9.930 1.00 88.81 175 PRO A CA 1
ATOM 1420 C C . PRO A 1 175 ? 2.029 7.258 10.284 1.00 88.81 175 PRO A C 1
ATOM 1422 O O . PRO A 1 175 ? 2.703 7.607 11.245 1.00 88.81 175 PRO A O 1
ATOM 1425 N N . ARG A 1 176 ? 2.397 6.218 9.522 1.00 89.25 176 ARG A N 1
ATOM 1426 C CA . ARG A 1 176 ? 3.556 5.327 9.773 1.00 89.25 176 ARG A CA 1
ATOM 1427 C C . ARG A 1 176 ? 3.444 4.428 11.013 1.00 89.25 176 ARG A C 1
ATOM 1429 O O . ARG A 1 176 ? 4.178 3.447 11.107 1.00 89.25 176 ARG A O 1
ATOM 1436 N N . ARG A 1 177 ? 2.513 4.723 11.922 1.00 89.69 177 ARG A N 1
ATOM 1437 C CA . ARG A 1 177 ? 2.267 4.013 13.187 1.00 89.69 177 ARG A CA 1
ATOM 1438 C C . ARG A 1 177 ? 0.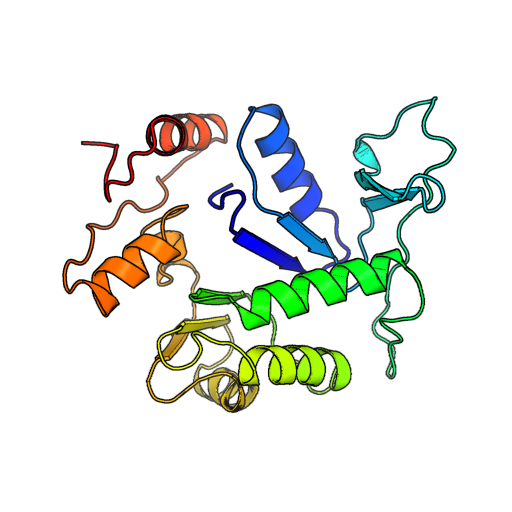866 3.419 13.294 1.00 89.69 177 ARG A C 1
ATOM 1440 O O . ARG A 1 177 ? 0.502 2.922 14.349 1.00 89.69 177 ARG A O 1
ATOM 1447 N N . SER A 1 178 ? 0.085 3.446 12.220 1.00 90.69 178 SER A N 1
ATOM 1448 C CA . SER A 1 178 ? -1.328 3.058 12.211 1.00 90.69 178 SER A CA 1
ATOM 1449 C C . SER A 1 178 ? -1.570 1.653 12.752 1.00 90.69 178 SER A C 1
ATOM 1451 O O . SER A 1 178 ? -2.441 1.447 13.592 1.00 90.69 178 SER A O 1
ATOM 1453 N N . CYS A 1 179 ? -0.772 0.683 12.303 1.00 91.06 179 CYS A N 1
ATOM 1454 C CA . CYS A 1 179 ? -0.889 -0.701 12.746 1.00 91.06 179 CYS A CA 1
ATOM 1455 C C . CYS A 1 179 ? -0.534 -0.857 14.234 1.00 91.06 179 CYS A C 1
ATOM 1457 O O . CYS A 1 179 ? -1.170 -1.641 14.937 1.00 91.06 179 CYS A O 1
ATOM 1459 N N . GLU A 1 180 ? 0.476 -0.135 14.720 1.00 90.62 180 GLU A N 1
ATOM 1460 C CA . GLU A 1 180 ? 0.883 -0.147 16.124 1.00 90.62 180 GLU A CA 1
ATOM 1461 C C . GLU A 1 180 ? -0.133 0.556 17.017 1.00 90.62 180 GLU A C 1
ATOM 1463 O O . GLU A 1 180 ? -0.559 -0.037 18.003 1.00 90.62 180 GLU A O 1
ATOM 1468 N N . ALA A 1 181 ? -0.597 1.745 16.637 1.00 91.88 181 ALA A N 1
ATOM 1469 C CA . ALA A 1 181 ? -1.664 2.459 17.330 1.00 91.88 181 ALA A CA 1
ATOM 1470 C C . ALA A 1 181 ? -2.918 1.578 17.454 1.00 91.88 181 ALA A C 1
ATOM 1472 O O . ALA A 1 181 ? -3.464 1.418 18.550 1.00 91.88 181 ALA A O 1
ATOM 1473 N N . PHE A 1 182 ? -3.312 0.904 16.364 1.00 91.94 182 PHE A N 1
ATOM 1474 C CA . PHE A 1 182 ? -4.419 -0.050 16.382 1.00 91.94 182 PHE A CA 1
ATOM 1475 C C . PHE A 1 182 ? -4.157 -1.226 17.332 1.00 91.94 182 PHE A C 1
ATOM 1477 O O . PHE A 1 182 ? -5.013 -1.567 18.150 1.00 91.94 182 PHE A O 1
ATOM 1484 N N . ALA A 1 183 ? -2.976 -1.848 17.261 1.00 91.69 183 ALA A N 1
ATOM 1485 C CA . ALA A 1 183 ? -2.611 -2.981 18.111 1.00 91.69 183 ALA A CA 1
ATOM 1486 C C . ALA A 1 183 ? -2.568 -2.609 19.600 1.00 91.69 183 ALA A C 1
ATOM 1488 O O . ALA A 1 183 ? -3.042 -3.369 20.439 1.00 91.69 183 ALA A O 1
ATOM 1489 N N . PHE A 1 184 ? -2.048 -1.437 19.952 1.00 92.31 184 PHE A N 1
ATOM 1490 C CA . PHE A 1 184 ? -2.016 -0.961 21.333 1.00 92.31 184 PHE A CA 1
ATOM 1491 C C . PHE A 1 184 ? -3.418 -0.656 21.871 1.00 92.31 184 PHE A C 1
ATOM 1493 O O . PHE A 1 184 ? -3.741 -1.047 22.997 1.00 92.31 184 PHE A O 1
ATOM 1500 N N . ALA A 1 185 ? -4.285 -0.051 21.056 1.00 91.50 185 ALA A N 1
ATOM 1501 C CA . ALA A 1 185 ? -5.677 0.184 21.424 1.00 91.50 185 ALA A CA 1
ATOM 1502 C C . ALA A 1 185 ? -6.451 -1.130 21.643 1.00 91.50 185 ALA A C 1
ATOM 1504 O O . ALA A 1 185 ? -7.176 -1.267 22.628 1.00 91.50 185 ALA A O 1
ATOM 1505 N N . THR A 1 186 ? -6.277 -2.110 20.752 1.00 90.31 186 THR A N 1
ATOM 1506 C CA . THR A 1 186 ? -7.108 -3.329 20.716 1.00 90.31 186 THR A CA 1
ATOM 1507 C C . THR A 1 186 ? -6.557 -4.502 21.523 1.00 90.31 186 THR A C 1
ATOM 1509 O O . THR A 1 186 ? -7.335 -5.231 22.134 1.00 90.31 186 THR A O 1
ATOM 1512 N N . LEU A 1 187 ? -5.235 -4.686 21.566 1.00 91.75 187 LEU A N 1
ATOM 1513 C CA . LEU A 1 187 ? -4.587 -5.815 22.245 1.00 91.75 187 LEU A CA 1
ATOM 1514 C C . LEU A 1 187 ? -4.056 -5.443 23.631 1.00 91.75 187 LEU A C 1
ATOM 1516 O O . LEU A 1 187 ? -4.057 -6.289 24.521 1.00 91.75 187 LEU A O 1
ATOM 1520 N N . GLN A 1 188 ? -3.608 -4.197 23.818 1.00 91.94 188 GLN A N 1
ATOM 1521 C CA . GLN A 1 188 ? -2.985 -3.736 25.070 1.00 91.94 188 GLN A CA 1
ATOM 1522 C C . GLN A 1 188 ? -3.886 -2.821 25.904 1.00 91.94 188 GLN A C 1
ATOM 1524 O O . GLN A 1 188 ? -3.494 -2.409 26.994 1.00 91.94 188 GLN A O 1
ATOM 1529 N N . GLN A 1 189 ? -5.073 -2.470 25.393 1.00 92.31 189 GLN A N 1
ATOM 1530 C CA . GLN A 1 189 ? -6.006 -1.531 26.031 1.00 92.31 189 GLN A CA 1
ATOM 1531 C C . GLN A 1 189 ? -5.346 -0.199 26.426 1.00 92.31 189 GLN A C 1
ATOM 1533 O O . GLN A 1 189 ? -5.725 0.433 27.410 1.00 92.31 189 GLN A O 1
ATOM 1538 N N . THR A 1 190 ? -4.335 0.214 25.662 1.00 92.56 190 THR A N 1
ATOM 1539 C CA . THR A 1 190 ? -3.534 1.415 25.910 1.00 92.56 190 THR A CA 1
ATOM 1540 C C . THR A 1 190 ? -3.496 2.222 24.614 1.00 92.56 190 THR A C 1
ATOM 1542 O O . THR A 1 190 ? -2.482 2.195 23.919 1.0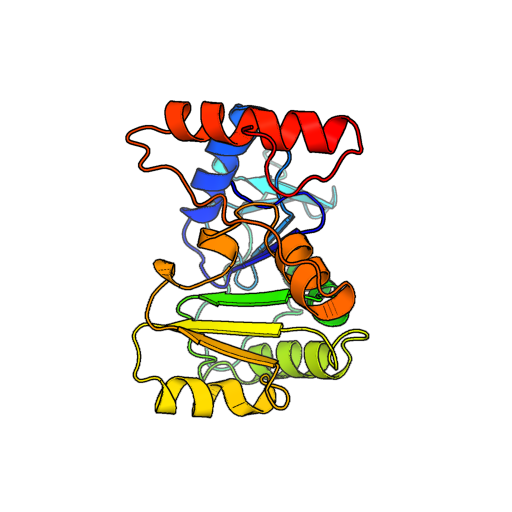0 92.56 190 THR A O 1
ATOM 1545 N N . PRO A 1 191 ? -4.618 2.847 24.210 1.00 91.50 191 PRO A N 1
ATOM 1546 C CA . PRO A 1 191 ? -4.669 3.610 22.969 1.00 91.50 191 PRO A CA 1
ATOM 1547 C C . PRO A 1 191 ? -3.633 4.734 22.998 1.00 91.50 191 PRO A C 1
ATOM 1549 O O . PRO A 1 191 ? -3.411 5.357 24.036 1.00 91.50 191 PRO A O 1
ATOM 1552 N N . TRP A 1 192 ? -2.981 4.946 21.861 1.00 90.94 192 TRP A N 1
ATOM 1553 C CA . TRP A 1 192 ? -2.045 6.048 21.676 1.00 90.94 192 TRP A CA 1
ATOM 1554 C C . TRP A 1 192 ? -2.801 7.340 21.375 1.00 90.94 192 TRP A C 1
ATOM 1556 O O . TRP A 1 192 ? -3.910 7.293 20.838 1.00 90.94 192 TRP A O 1
ATOM 1566 N N . ASP A 1 193 ? -2.190 8.475 21.707 1.00 89.44 193 ASP A N 1
ATOM 1567 C CA . ASP A 1 193 ? -2.679 9.774 21.258 1.00 89.44 193 ASP A CA 1
ATOM 1568 C C . ASP A 1 193 ? -2.545 9.893 19.728 1.00 89.44 193 ASP A C 1
ATOM 1570 O O . ASP A 1 193 ? -1.736 9.212 19.087 1.00 89.44 193 ASP A O 1
ATOM 1574 N N . GLU A 1 194 ? -3.387 10.726 19.119 1.00 88.88 194 GLU A N 1
ATOM 1575 C CA . GLU A 1 194 ? -3.328 10.990 17.681 1.00 88.88 194 GLU A CA 1
ATOM 1576 C C . GLU A 1 194 ? -2.142 11.913 17.360 1.00 88.88 194 GLU A C 1
ATOM 1578 O O . GLU A 1 194 ? -1.982 12.965 17.978 1.00 88.88 194 GLU A O 1
ATOM 1583 N N . ASP A 1 195 ? -1.370 11.564 16.332 1.00 87.19 195 ASP A N 1
ATOM 1584 C CA . ASP A 1 195 ? -0.304 12.390 15.749 1.00 87.19 195 ASP A CA 1
ATOM 1585 C C . ASP A 1 195 ? -0.571 12.543 14.242 1.00 87.19 195 ASP A C 1
ATOM 1587 O O . ASP A 1 195 ? 0.062 11.896 13.398 1.00 87.19 195 ASP A O 1
ATOM 1591 N N . PRO A 1 196 ? -1.621 13.299 13.869 1.00 87.81 196 PRO A N 1
ATOM 1592 C CA . PRO A 1 196 ? -2.098 13.315 12.502 1.00 87.81 196 PRO A CA 1
ATOM 1593 C C . PRO A 1 196 ? -1.128 14.057 11.584 1.00 87.81 196 PRO A C 1
ATOM 1595 O O . PRO A 1 196 ? -0.397 14.947 12.011 1.00 87.81 196 PRO A O 1
ATOM 1598 N N . PHE A 1 197 ? -1.211 13.780 10.274 1.00 81.62 197 PHE A N 1
ATOM 1599 C CA . PHE A 1 197 ? -0.448 14.561 9.287 1.00 81.62 197 PHE A CA 1
ATOM 1600 C C . PHE A 1 197 ? -0.565 16.073 9.543 1.00 81.62 197 PHE A C 1
ATOM 1602 O O . PHE A 1 197 ? -1.699 16.560 9.676 1.00 81.62 197 PHE A O 1
ATOM 1609 N N . PRO A 1 198 ? 0.554 16.818 9.513 1.00 83.12 198 PRO A N 1
ATOM 1610 C CA . PRO A 1 198 ? 0.523 18.255 9.700 1.00 83.12 198 PRO A CA 1
ATOM 1611 C C . PRO A 1 198 ? -0.198 18.913 8.524 1.00 83.12 198 PRO A C 1
ATOM 1613 O O . PRO A 1 198 ? -0.201 18.402 7.398 1.00 83.12 198 PRO A O 1
ATOM 1616 N N . ALA A 1 199 ? -0.751 20.101 8.764 1.00 80.31 199 ALA A N 1
ATOM 1617 C CA . ALA A 1 199 ? -1.153 21.006 7.694 1.00 80.31 199 ALA A CA 1
ATOM 1618 C C . ALA A 1 199 ? 0.110 21.539 6.987 1.00 80.31 199 ALA A C 1
ATOM 1620 O O . ALA A 1 199 ? 0.566 22.650 7.241 1.00 80.31 199 ALA A O 1
ATOM 1621 N N . ALA A 1 200 ? 0.727 20.703 6.157 1.00 74.88 200 ALA A N 1
ATOM 1622 C CA . ALA A 1 200 ? 1.951 21.018 5.438 1.00 74.88 200 ALA A CA 1
ATOM 1623 C C . ALA A 1 200 ? 1.651 21.723 4.112 1.00 74.88 200 ALA A C 1
ATOM 1625 O O . ALA A 1 200 ? 0.754 21.318 3.369 1.00 74.88 200 ALA A O 1
ATOM 1626 N N . ALA A 1 201 ? 2.444 22.744 3.786 1.00 71.62 201 ALA A N 1
ATOM 1627 C CA . ALA A 1 201 ? 2.369 23.430 2.499 1.00 71.62 201 ALA A CA 1
ATOM 1628 C C . ALA A 1 201 ? 3.363 22.846 1.482 1.00 71.62 201 ALA A C 1
ATOM 1630 O O . ALA A 1 201 ? 3.156 22.965 0.272 1.00 71.62 201 ALA A O 1
ATOM 1631 N N . THR A 1 202 ? 4.438 22.212 1.960 1.00 88.25 202 THR A N 1
ATOM 1632 C CA . THR A 1 202 ? 5.542 21.712 1.135 1.00 88.25 202 THR A CA 1
ATOM 1633 C C . THR A 1 202 ? 5.965 20.287 1.501 1.00 88.25 202 THR A C 1
ATOM 1635 O O . THR A 1 202 ? 5.597 19.738 2.540 1.00 88.25 202 THR A O 1
ATOM 1638 N N . LEU A 1 203 ? 6.762 19.664 0.624 1.00 85.56 203 LEU A N 1
ATOM 1639 C CA . LEU A 1 203 ? 7.378 18.366 0.910 1.00 85.56 203 LEU A CA 1
ATOM 1640 C C . LEU A 1 203 ? 8.400 18.460 2.052 1.00 85.56 203 LEU A C 1
ATOM 1642 O O . LEU A 1 203 ? 8.514 17.511 2.818 1.00 85.56 203 LEU A O 1
ATOM 1646 N N . ASP A 1 204 ? 9.095 19.591 2.182 1.00 89.06 204 ASP A N 1
ATOM 1647 C CA . ASP A 1 204 ? 10.099 19.810 3.228 1.00 89.06 204 ASP A CA 1
ATOM 1648 C C . ASP A 1 204 ? 9.452 19.918 4.617 1.00 89.06 204 ASP A C 1
ATOM 1650 O O . ASP A 1 204 ? 10.014 19.432 5.600 1.00 89.06 204 ASP A O 1
ATOM 1654 N N . ASP A 1 205 ? 8.238 20.477 4.697 1.00 90.06 2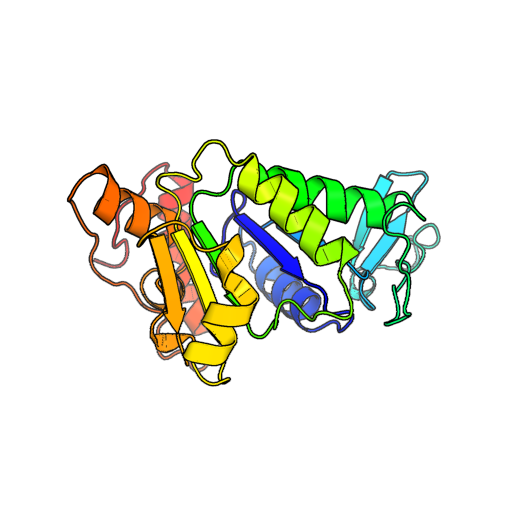05 ASP A N 1
ATOM 1655 C CA . ASP A 1 205 ? 7.446 20.486 5.933 1.00 90.06 205 ASP A CA 1
ATOM 1656 C C . ASP A 1 205 ? 7.103 19.051 6.362 1.00 90.06 205 ASP A C 1
ATOM 1658 O O . ASP A 1 205 ? 7.304 18.669 7.516 1.00 90.06 205 ASP A O 1
ATOM 1662 N N . LEU A 1 206 ? 6.636 18.226 5.414 1.00 88.75 206 LEU A N 1
ATOM 1663 C CA . LEU A 1 206 ? 6.320 16.814 5.664 1.00 88.75 206 LEU A CA 1
ATOM 1664 C C . LEU A 1 206 ? 7.567 15.991 6.009 1.00 88.75 206 LEU A C 1
ATOM 1666 O O . LEU A 1 206 ? 7.495 15.075 6.826 1.00 88.75 206 LEU A O 1
ATOM 1670 N N . ASP A 1 207 ? 8.698 16.289 5.374 1.00 89.94 207 ASP A N 1
ATOM 1671 C CA . ASP A 1 207 ? 9.986 15.652 5.639 1.00 89.94 207 ASP A CA 1
ATOM 1672 C C . ASP A 1 207 ? 10.500 15.996 7.042 1.00 89.94 207 ASP A C 1
ATOM 1674 O O . ASP A 1 207 ? 10.909 15.110 7.789 1.00 89.94 207 ASP A O 1
ATOM 1678 N N . SER A 1 208 ? 10.416 17.265 7.434 1.00 90.44 208 SER A N 1
ATOM 1679 C CA . SER A 1 208 ? 10.801 17.720 8.772 1.00 90.44 208 SER A CA 1
ATOM 1680 C C . SER A 1 208 ? 9.934 17.078 9.852 1.00 90.44 208 SER A C 1
ATOM 1682 O O . SER A 1 208 ? 10.461 16.628 10.868 1.00 90.44 208 SER A O 1
ATOM 1684 N N . TRP A 1 209 ? 8.625 16.974 9.607 1.00 89.69 209 TRP A N 1
ATOM 1685 C CA . TRP A 1 209 ? 7.695 16.309 10.515 1.00 89.69 209 TRP A CA 1
ATOM 1686 C C . TRP A 1 209 ? 7.945 14.799 10.617 1.00 89.69 209 TRP A C 1
ATOM 1688 O O . TRP A 1 209 ? 7.932 14.263 11.709 1.00 89.69 209 TRP A O 1
ATOM 1698 N N . ILE A 1 210 ? 8.264 14.076 9.541 1.00 89.25 210 ILE A N 1
ATOM 1699 C CA . ILE A 1 210 ? 8.439 12.613 9.655 1.00 89.25 210 ILE A CA 1
ATOM 1700 C C . ILE A 1 210 ? 9.789 12.196 10.279 1.00 89.25 210 ILE A C 1
ATOM 1702 O O . ILE A 1 210 ? 9.965 11.048 10.687 1.00 89.25 210 ILE A O 1
ATOM 1706 N N . ARG A 1 211 ? 10.782 13.094 10.342 1.00 89.44 211 ARG A N 1
ATOM 1707 C CA . ARG A 1 211 ? 12.153 12.777 10.796 1.00 89.44 211 ARG A CA 1
ATOM 1708 C C . ARG A 1 211 ? 12.254 12.248 12.233 1.00 89.44 211 ARG A C 1
ATOM 1710 O O . ARG A 1 211 ? 12.982 11.269 12.410 1.00 89.44 211 ARG A O 1
ATOM 1717 N N . PRO A 1 212 ? 11.570 12.823 13.237 1.00 89.44 212 PRO A N 1
ATOM 1718 C CA . PRO A 1 212 ? 11.556 12.276 14.594 1.00 89.44 212 PRO A CA 1
ATOM 1719 C C . PRO A 1 212 ? 11.048 10.830 14.646 1.00 89.44 212 PRO A C 1
ATOM 1721 O O . PRO A 1 212 ? 11.736 9.979 15.208 1.00 89.44 212 PRO A O 1
ATOM 1724 N N . LEU A 1 213 ? 9.939 10.523 13.956 1.00 88.44 213 LEU A N 1
ATOM 1725 C CA . LEU A 1 213 ? 9.397 9.158 13.839 1.00 88.44 213 LEU A CA 1
ATOM 1726 C C . LEU A 1 213 ? 10.446 8.179 13.284 1.00 88.44 213 LEU A C 1
ATOM 1728 O O . LEU A 1 213 ? 10.613 7.075 13.793 1.00 88.44 213 LEU A O 1
ATOM 1732 N N . LEU A 1 214 ? 11.197 8.584 12.258 1.00 88.19 214 LEU A N 1
ATOM 1733 C CA . LEU A 1 214 ? 12.236 7.747 11.642 1.00 88.19 214 LEU A CA 1
ATOM 1734 C C . LEU A 1 214 ? 13.454 7.531 12.537 1.00 88.19 214 LEU A C 1
ATOM 1736 O O . LEU A 1 214 ? 14.009 6.432 12.572 1.00 88.19 214 LEU A O 1
ATOM 1740 N N . ALA A 1 215 ? 13.900 8.581 13.227 1.00 88.75 215 ALA A N 1
ATOM 1741 C CA . ALA A 1 215 ? 15.021 8.490 14.155 1.00 88.75 215 ALA A CA 1
ATOM 1742 C C . ALA A 1 215 ? 14.685 7.542 15.313 1.00 88.75 215 ALA A C 1
ATOM 1744 O O . ALA A 1 215 ? 15.516 6.727 15.717 1.00 88.75 215 ALA A O 1
ATOM 1745 N N . GLU A 1 216 ? 13.446 7.608 15.790 1.00 88.44 216 GLU A N 1
ATOM 1746 C CA . GLU A 1 216 ? 12.928 6.714 16.807 1.00 88.44 216 GLU A CA 1
ATOM 1747 C C . GLU A 1 216 ? 12.906 5.251 16.327 1.00 88.44 216 GLU A C 1
ATOM 1749 O O . GLU A 1 216 ? 13.488 4.392 16.996 1.00 88.44 216 GLU A O 1
ATOM 1754 N N . GLU A 1 217 ? 12.355 4.970 15.136 1.00 86.25 217 GLU A N 1
ATOM 1755 C CA . GLU A 1 217 ? 12.387 3.623 14.530 1.00 86.25 217 GLU A CA 1
ATOM 1756 C C . GLU A 1 217 ? 13.806 3.065 14.451 1.00 86.25 217 GLU A C 1
ATOM 1758 O O . GLU A 1 217 ? 14.054 1.916 14.818 1.00 86.25 217 GLU A O 1
ATOM 1763 N N . ALA A 1 218 ? 14.750 3.883 13.982 1.00 86.38 218 ALA A N 1
ATOM 1764 C CA . ALA A 1 218 ? 16.145 3.484 13.831 1.00 86.38 218 ALA A CA 1
ATOM 1765 C C . ALA A 1 218 ? 16.818 3.175 15.178 1.00 86.38 218 ALA A C 1
ATOM 1767 O O . ALA A 1 218 ? 17.757 2.381 15.228 1.00 86.38 218 ALA A O 1
ATOM 1768 N N . SER A 1 219 ? 16.334 3.779 16.266 1.00 88.25 219 SER A N 1
ATOM 1769 C CA . SER A 1 219 ? 16.801 3.514 17.630 1.00 88.25 219 SER A CA 1
ATOM 1770 C C . SER A 1 219 ? 16.182 2.260 18.263 1.00 88.25 219 SER A C 1
ATOM 1772 O O . SER A 1 219 ? 16.594 1.866 19.352 1.00 88.25 219 SER A O 1
ATOM 1774 N N . GLY A 1 220 ? 15.223 1.616 17.585 1.00 82.75 220 GLY A N 1
ATOM 1775 C CA . GLY A 1 220 ? 14.470 0.476 18.113 1.00 82.75 220 GLY A CA 1
ATOM 1776 C C . GLY A 1 220 ? 13.408 0.868 19.144 1.00 82.75 220 GLY A C 1
ATOM 1777 O O . GLY A 1 220 ? 12.885 -0.002 19.838 1.00 82.75 220 GLY A O 1
ATOM 1778 N N . ASN A 1 221 ? 13.099 2.162 19.238 1.00 79.38 221 ASN A N 1
ATOM 1779 C CA . ASN A 1 221 ? 12.023 2.687 20.062 1.00 79.38 221 ASN A CA 1
ATOM 1780 C C . ASN A 1 221 ? 10.743 2.803 19.228 1.00 79.38 221 ASN A C 1
ATOM 1782 O O . ASN A 1 221 ? 10.778 2.928 18.001 1.00 79.38 221 ASN A O 1
ATOM 1786 N N . LEU A 1 222 ? 9.605 2.723 19.910 1.00 74.81 222 LEU A N 1
ATOM 1787 C CA . LEU A 1 222 ? 8.292 2.804 19.289 1.00 74.81 222 LEU A CA 1
ATOM 1788 C C . LEU A 1 222 ? 7.302 3.406 20.294 1.00 74.81 222 LEU A C 1
ATOM 1790 O O . LEU A 1 222 ? 6.500 2.693 20.899 1.00 74.81 222 LEU A O 1
ATOM 1794 N N . ALA A 1 223 ? 7.423 4.707 20.532 1.00 72.00 223 ALA A N 1
ATOM 1795 C CA . ALA A 1 223 ? 6.445 5.493 21.262 1.00 72.00 223 ALA A CA 1
ATOM 1796 C C . ALA A 1 223 ? 5.340 5.974 20.311 1.00 72.00 223 ALA A C 1
ATOM 1798 O O . ALA A 1 223 ? 5.501 6.010 19.088 1.00 72.00 223 ALA A O 1
ATOM 1799 N N . GLY A 1 224 ? 4.194 6.321 20.896 1.00 65.06 224 GLY A N 1
ATOM 1800 C CA . GLY A 1 224 ? 3.048 6.822 20.142 1.00 65.06 224 GLY A CA 1
ATOM 1801 C C . GLY A 1 224 ? 3.156 8.271 19.696 1.00 65.06 224 GLY A C 1
ATOM 1802 O O . GLY A 1 224 ? 2.378 8.678 18.843 1.00 65.06 224 GLY A O 1
ATOM 1803 N N . ASP A 1 225 ? 4.120 9.015 20.235 1.00 68.00 225 ASP A N 1
ATOM 1804 C CA . ASP A 1 225 ? 4.273 10.444 19.989 1.00 68.00 225 ASP A CA 1
ATOM 1805 C C . ASP A 1 225 ? 5.743 10.867 20.174 1.00 68.00 225 ASP A C 1
ATOM 1807 O O . ASP A 1 225 ? 6.176 11.154 21.290 1.00 68.00 225 ASP A O 1
ATOM 1811 N N . PRO A 1 226 ? 6.556 10.863 19.105 1.00 61.88 226 PRO A N 1
ATOM 1812 C CA . PRO A 1 226 ? 7.950 11.299 19.171 1.00 61.88 226 PRO A CA 1
ATOM 1813 C C . PRO A 1 226 ? 8.110 12.819 19.011 1.00 61.88 226 PRO A C 1
ATOM 1815 O O . PRO A 1 226 ? 9.239 13.302 18.877 1.00 61.88 226 PRO A O 1
ATOM 1818 N N . HIS A 1 227 ? 7.009 13.573 18.954 1.00 63.44 227 HIS A N 1
ATOM 1819 C CA . HIS A 1 227 ? 7.022 15.027 18.801 1.00 63.44 227 HIS A CA 1
ATOM 1820 C C . HIS A 1 227 ? 7.025 15.781 20.134 1.00 63.44 227 HIS A C 1
ATOM 1822 O O . HIS A 1 227 ? 7.234 16.999 20.119 1.00 63.44 227 HIS A O 1
ATOM 1828 N N . HIS A 1 228 ? 6.858 15.072 21.254 1.00 56.94 228 HIS A N 1
ATOM 1829 C CA . HIS A 1 228 ? 6.796 15.626 22.607 1.00 56.94 228 HIS A CA 1
ATOM 1830 C C . HIS A 1 228 ? 7.978 15.210 23.493 1.00 56.94 228 HIS A C 1
ATOM 1832 O O . HIS A 1 228 ? 8.394 14.030 23.463 1.00 56.94 228 HIS A O 1
#